Protein AF-A0A925KFI3-F1 (afdb_monomer)

Secondary structure (DSSP, 8-state):
--SHHHHHHHHHHHHSPPPSSHHHHHHHHHHHHHHHHHHHHHHHHHTTTT------S-S--SSS---S-SB-TTSPBPHHHHHHHHHT-SEEEEEEEES-EEE-GGG-EEE---EEEEEEEE--SS-EEEEEEEEEEETTS-EEEEEEEEEEE-TTEEEEEEEEE-HHHHHHH-TTSEEEEEEEEETTT--EEEEEEEESS-GGGS----PPPEEEEEE---SSSSEEEEEEEEBSS-EEEEEEEESSTT-EES--SEEEBBTB-EEEEEEESSSSPPPEEEE-GGG-

pLDDT: mean 94.33, std 5.8, range [55.72, 98.69]

Sequence (288 aa):
NPGGNSTILDYMLRLYRLPADYGMLAWLSQLNQAWCMKVAVEHFRRSQPYTLGALYWQLNDCWPVASWSSLEFGGRWKALHYAARRFFAPALVSARHLGQESITIGNYPRNTKGAVEIWTSSDAPVASNARLDWTLLQVDGEVLAQGGQRVRLRPLQSVLHKTLDLNKTLDKVGRDRAVLRLRLHDEKTGALLSENTVLFTAPRRISFSRRAARTTWRAVKGVGRGGTWDLRLSSPSFQHGVGLEFDDPRVSVSDNALDLFAGEPRVVRVTAPGSELPVLVLRLPGQV

Structure (mmCIF, N/CA/C/O backbone):
data_AF-A0A925KFI3-F1
#
_entry.id   AF-A0A925KFI3-F1
#
loop_
_atom_site.group_PDB
_atom_site.id
_atom_site.type_symbol
_atom_site.label_atom_id
_atom_site.label_alt_id
_atom_site.label_comp_id
_atom_site.label_asym_id
_atom_site.label_entity_id
_atom_site.label_seq_id
_atom_site.pdbx_PDB_ins_code
_atom_site.Cartn_x
_atom_site.Cartn_y
_atom_site.Cartn_z
_atom_site.occupancy
_atom_site.B_iso_or_equiv
_atom_site.auth_seq_id
_atom_site.auth_comp_id
_atom_site.auth_asym_id
_atom_site.auth_atom_id
_atom_site.pdbx_PDB_model_num
ATOM 1 N N . ASN A 1 1 ? 29.369 1.263 0.576 1.00 55.72 1 ASN A N 1
ATOM 2 C CA . ASN A 1 1 ? 28.613 0.485 1.582 1.00 55.72 1 ASN A CA 1
ATOM 3 C C . ASN A 1 1 ? 28.984 -0.985 1.400 1.00 55.72 1 ASN A C 1
ATOM 5 O O . ASN A 1 1 ? 28.561 -1.544 0.396 1.00 55.72 1 ASN A O 1
ATOM 9 N N . PRO A 1 2 ? 29.798 -1.585 2.289 1.00 68.88 2 PRO A N 1
ATOM 10 C CA . PRO A 1 2 ? 30.261 -2.969 2.142 1.00 68.88 2 PRO A CA 1
ATOM 11 C C . PRO A 1 2 ? 29.134 -4.016 2.250 1.00 68.88 2 PRO A C 1
ATOM 13 O O . PRO A 1 2 ? 29.322 -5.141 1.804 1.00 68.88 2 PRO A O 1
ATOM 16 N N . GLY A 1 3 ? 27.959 -3.657 2.792 1.00 79.00 3 GLY A N 1
ATOM 17 C CA . GLY A 1 3 ? 26.800 -4.553 2.888 1.00 79.00 3 GLY A CA 1
ATOM 18 C C . GLY A 1 3 ? 25.986 -4.666 1.594 1.00 79.00 3 GLY A C 1
ATOM 19 O O . GLY A 1 3 ? 25.645 -5.767 1.181 1.00 79.00 3 GLY A O 1
ATOM 20 N N . GLY A 1 4 ? 25.692 -3.550 0.916 1.00 89.00 4 GLY A N 1
ATOM 21 C CA . GLY A 1 4 ? 24.991 -3.526 -0.382 1.00 89.00 4 GLY A CA 1
ATOM 22 C C . GLY A 1 4 ? 23.820 -4.522 -0.485 1.00 89.00 4 GLY A C 1
ATOM 23 O O . GLY A 1 4 ? 22.814 -4.400 0.217 1.00 89.00 4 GLY A O 1
ATOM 24 N N . ASN A 1 5 ? 23.982 -5.540 -1.334 1.00 91.44 5 ASN A N 1
ATOM 25 C CA . ASN A 1 5 ? 22.975 -6.578 -1.575 1.00 91.44 5 ASN A CA 1
ATOM 26 C C . ASN A 1 5 ? 22.710 -7.493 -0.368 1.00 91.44 5 ASN A C 1
ATOM 28 O O . ASN A 1 5 ? 21.587 -7.970 -0.224 1.00 91.44 5 ASN A O 1
ATOM 32 N N . SER A 1 6 ? 23.687 -7.726 0.517 1.00 93.31 6 SER A N 1
ATOM 33 C CA . SER A 1 6 ? 23.467 -8.557 1.711 1.00 93.31 6 SER A CA 1
ATOM 34 C C . SER A 1 6 ? 22.493 -7.887 2.682 1.00 93.31 6 SER A C 1
ATOM 36 O O . SER A 1 6 ? 21.632 -8.556 3.248 1.00 93.31 6 SER A O 1
ATOM 38 N N . THR A 1 7 ? 22.543 -6.555 2.796 1.00 94.12 7 THR A N 1
ATOM 39 C CA . THR A 1 7 ? 21.573 -5.774 3.577 1.00 94.12 7 THR A CA 1
ATOM 40 C C . THR A 1 7 ? 20.175 -5.838 2.966 1.00 94.12 7 THR A C 1
ATOM 42 O O . THR A 1 7 ? 19.198 -6.011 3.693 1.00 94.12 7 THR A O 1
ATOM 45 N N . ILE A 1 8 ? 20.066 -5.734 1.637 1.00 94.50 8 ILE A N 1
ATOM 46 C CA . ILE A 1 8 ? 18.781 -5.879 0.935 1.00 94.50 8 ILE A CA 1
ATOM 47 C C . ILE A 1 8 ? 18.180 -7.258 1.220 1.00 94.50 8 ILE A C 1
ATOM 49 O O . ILE A 1 8 ? 17.003 -7.355 1.575 1.00 94.50 8 ILE A O 1
ATOM 53 N N . LEU A 1 9 ? 18.995 -8.310 1.108 1.00 94.81 9 LEU A N 1
ATOM 54 C CA . LEU A 1 9 ? 18.559 -9.681 1.331 1.00 94.81 9 LEU A CA 1
ATOM 55 C C . LEU A 1 9 ? 18.136 -9.914 2.788 1.00 94.81 9 LEU A C 1
ATOM 57 O O . LEU A 1 9 ? 17.072 -10.484 3.013 1.00 94.81 9 LEU A O 1
ATOM 61 N N . ASP A 1 10 ? 18.907 -9.427 3.766 1.00 94.56 10 ASP A N 1
ATOM 62 C CA . ASP A 1 10 ? 18.561 -9.533 5.190 1.00 94.56 10 ASP A CA 1
ATOM 63 C C . ASP A 1 10 ? 17.194 -8.900 5.486 1.00 94.56 10 ASP A C 1
ATOM 65 O O . ASP A 1 10 ? 16.305 -9.549 6.039 1.00 94.56 10 ASP A O 1
ATOM 69 N N . TYR A 1 11 ? 16.977 -7.653 5.056 1.00 94.88 11 TYR A N 1
ATOM 70 C CA . TYR A 1 11 ? 15.705 -6.967 5.285 1.00 94.88 11 TYR A CA 1
ATOM 71 C C . TYR A 1 11 ? 14.540 -7.650 4.567 1.00 94.88 11 TYR A C 1
ATOM 73 O O . TYR A 1 11 ? 13.483 -7.843 5.169 1.00 94.88 11 TYR A O 1
ATOM 81 N N . MET A 1 12 ? 14.735 -8.064 3.313 1.00 96.06 12 MET A N 1
ATOM 82 C CA . MET A 1 12 ? 13.716 -8.793 2.564 1.00 96.06 12 MET A CA 1
ATOM 83 C C . MET A 1 12 ? 13.331 -10.090 3.280 1.00 96.06 12 MET A C 1
ATOM 85 O O . MET A 1 12 ? 12.141 -10.340 3.466 1.00 96.06 12 MET A O 1
ATOM 89 N N . LEU A 1 13 ? 14.306 -10.884 3.738 1.00 95.06 13 LEU A N 1
ATOM 90 C CA . LEU A 1 13 ? 14.058 -12.164 4.407 1.00 95.06 13 LEU A CA 1
ATOM 91 C C . LEU A 1 13 ? 13.344 -12.008 5.751 1.00 95.06 13 LEU A C 1
ATOM 93 O O . LEU A 1 13 ? 12.689 -12.952 6.196 1.00 95.06 13 LEU A O 1
ATOM 97 N N . ARG A 1 14 ? 13.397 -10.833 6.396 1.00 92.75 14 ARG A N 1
ATOM 98 C CA . ARG A 1 14 ? 12.588 -10.537 7.594 1.00 92.75 14 ARG A CA 1
ATOM 99 C C . ARG A 1 14 ? 11.088 -10.489 7.290 1.00 92.75 14 ARG A C 1
ATOM 101 O O . ARG A 1 14 ? 10.300 -10.848 8.168 1.00 92.75 14 ARG A O 1
ATOM 108 N N . LEU A 1 15 ? 10.693 -10.083 6.081 1.00 92.62 15 LEU A N 1
ATOM 109 C CA . LEU A 1 15 ? 9.288 -9.967 5.674 1.00 92.62 15 LEU A CA 1
ATOM 110 C C . LEU A 1 15 ? 8.816 -11.090 4.752 1.00 92.62 15 LEU A C 1
ATOM 112 O O . LEU A 1 15 ? 7.688 -11.544 4.916 1.00 92.62 15 LEU A O 1
ATOM 116 N N . TYR A 1 16 ? 9.650 -11.548 3.823 1.00 95.44 16 TYR A N 1
ATOM 117 C CA . TYR A 1 16 ? 9.292 -12.469 2.744 1.00 95.44 16 TYR A CA 1
ATOM 118 C C . TYR A 1 16 ? 10.129 -13.753 2.788 1.00 95.44 16 TYR A C 1
ATOM 120 O O . TYR A 1 16 ? 11.130 -13.841 3.498 1.00 95.44 16 TYR A O 1
ATOM 128 N N . ARG A 1 17 ? 9.670 -14.784 2.072 1.00 93.94 17 ARG A N 1
ATOM 129 C CA . ARG A 1 17 ? 10.410 -16.043 1.911 1.00 93.94 17 ARG A CA 1
ATOM 130 C C . ARG A 1 17 ? 11.543 -15.860 0.903 1.00 93.94 17 ARG A C 1
ATOM 132 O O . ARG A 1 17 ? 11.520 -14.917 0.114 1.00 93.94 17 ARG A O 1
ATOM 139 N N . LEU A 1 18 ? 12.530 -16.753 0.952 1.00 93.94 18 LEU A N 1
ATOM 140 C CA . LEU A 1 18 ? 13.608 -16.765 -0.031 1.00 93.94 18 LEU A CA 1
ATOM 141 C C . LEU A 1 18 ? 13.012 -17.056 -1.424 1.00 93.94 18 LEU A C 1
ATOM 143 O O . LEU A 1 18 ? 12.330 -18.068 -1.567 1.00 93.94 18 LEU A O 1
ATOM 147 N N . PRO A 1 19 ? 13.237 -16.189 -2.423 1.00 93.62 19 PRO A N 1
ATOM 148 C CA . PRO A 1 19 ? 12.707 -16.364 -3.767 1.00 93.62 19 PRO A CA 1
ATOM 149 C C . PRO A 1 19 ? 13.377 -17.500 -4.534 1.00 93.62 19 PRO A C 1
ATOM 151 O O . PRO A 1 19 ? 14.579 -17.720 -4.398 1.00 93.62 19 PRO A O 1
ATOM 154 N N . ALA A 1 20 ? 12.593 -18.175 -5.378 1.00 89.38 20 ALA A N 1
ATOM 155 C CA . ALA A 1 20 ? 13.073 -19.242 -6.255 1.00 89.38 20 ALA A CA 1
ATOM 156 C C . ALA A 1 20 ? 13.897 -18.723 -7.449 1.00 89.38 20 ALA A C 1
ATOM 158 O O . ALA A 1 20 ? 14.737 -19.447 -7.976 1.00 89.38 20 ALA A O 1
ATOM 159 N N . ASP A 1 21 ? 13.667 -17.476 -7.873 1.00 93.31 21 ASP A N 1
ATOM 160 C CA . ASP A 1 21 ? 14.336 -16.864 -9.020 1.00 93.31 21 ASP A CA 1
ATOM 161 C C . ASP A 1 21 ? 14.697 -15.389 -8.781 1.00 93.31 21 ASP A C 1
ATOM 163 O O . ASP A 1 21 ? 14.211 -14.727 -7.856 1.00 93.31 21 ASP A O 1
ATOM 167 N N . TYR A 1 22 ? 15.576 -14.867 -9.639 1.00 92.50 22 TYR A N 1
ATOM 168 C CA . TYR A 1 22 ? 16.058 -13.490 -9.551 1.00 92.50 22 TYR A CA 1
ATOM 169 C C . TYR A 1 22 ? 14.960 -12.444 -9.795 1.00 92.50 22 TYR A C 1
ATOM 171 O O . TYR A 1 22 ? 14.975 -11.389 -9.164 1.00 92.50 22 TYR A O 1
ATOM 179 N N . GLY A 1 23 ? 13.994 -12.717 -10.675 1.00 93.69 23 GLY A N 1
ATOM 180 C CA . GLY A 1 23 ? 12.892 -11.792 -10.941 1.00 93.69 23 GLY A CA 1
ATOM 181 C C . GLY A 1 23 ? 12.028 -11.588 -9.697 1.00 93.69 23 GLY A C 1
ATOM 182 O O . GLY A 1 23 ? 11.725 -10.459 -9.317 1.00 93.69 23 GLY A O 1
ATOM 183 N N . MET A 1 24 ? 11.720 -12.673 -8.986 1.00 94.81 24 MET A N 1
ATOM 184 C CA . MET A 1 24 ? 11.035 -12.597 -7.701 1.00 94.81 24 MET A CA 1
ATOM 185 C C . MET A 1 24 ? 11.906 -11.939 -6.619 1.00 94.81 24 MET A C 1
ATOM 187 O O . MET A 1 24 ? 11.382 -11.167 -5.820 1.00 94.81 24 MET A O 1
ATOM 191 N N . LEU A 1 25 ? 13.226 -12.163 -6.603 1.00 95.44 25 LEU A N 1
ATOM 192 C CA . LEU A 1 25 ? 14.146 -11.444 -5.706 1.00 95.44 25 LEU A CA 1
ATOM 193 C C . LEU A 1 25 ? 14.098 -9.930 -5.923 1.00 95.44 25 LEU A C 1
ATOM 195 O O . LEU A 1 25 ? 13.951 -9.172 -4.961 1.00 95.44 25 LEU A O 1
ATOM 199 N N . ALA A 1 26 ? 14.180 -9.493 -7.178 1.00 94.81 26 ALA A N 1
ATOM 200 C CA . ALA A 1 26 ? 14.070 -8.090 -7.541 1.00 94.81 26 ALA A CA 1
ATOM 201 C C . ALA A 1 26 ? 12.720 -7.517 -7.081 1.00 94.81 26 ALA A C 1
ATOM 203 O O . ALA A 1 26 ? 12.700 -6.510 -6.368 1.00 94.81 26 ALA A O 1
ATOM 204 N N . TRP A 1 27 ? 11.610 -8.199 -7.379 1.00 96.62 27 TRP A N 1
ATOM 205 C CA . TRP A 1 27 ? 10.272 -7.766 -6.976 1.00 96.62 27 TRP A CA 1
ATOM 206 C C . TRP A 1 27 ? 10.107 -7.658 -5.453 1.00 96.62 27 TRP A C 1
ATOM 208 O O . TRP A 1 27 ? 9.691 -6.617 -4.936 1.00 96.62 27 TRP A O 1
ATOM 218 N N . LEU A 1 28 ? 10.474 -8.705 -4.708 1.00 97.25 28 LEU A N 1
ATOM 219 C CA . LEU A 1 28 ? 10.350 -8.732 -3.249 1.00 97.25 28 LEU A CA 1
ATOM 220 C C . LEU A 1 28 ? 11.231 -7.678 -2.575 1.00 97.25 28 LEU A C 1
ATOM 222 O O . LEU A 1 28 ? 10.812 -7.084 -1.579 1.00 97.25 28 LEU A O 1
ATOM 226 N N . SER A 1 29 ? 12.420 -7.396 -3.119 1.00 97.06 29 SER A N 1
ATOM 227 C CA . SER A 1 29 ? 13.272 -6.319 -2.606 1.00 97.06 29 SER A CA 1
ATOM 228 C C . SER A 1 29 ? 12.605 -4.942 -2.740 1.00 97.06 29 SER A C 1
ATOM 230 O O . SER A 1 29 ? 12.597 -4.166 -1.779 1.00 97.06 29 SER A O 1
ATOM 232 N N . GLN A 1 30 ? 11.954 -4.667 -3.877 1.00 97.75 30 GLN A N 1
ATOM 233 C CA . GLN A 1 30 ? 11.202 -3.429 -4.091 1.00 97.75 30 GLN A CA 1
ATOM 234 C C . GLN A 1 30 ? 9.967 -3.354 -3.191 1.00 97.75 30 GLN A C 1
ATOM 236 O O . GLN A 1 30 ? 9.667 -2.301 -2.626 1.00 97.75 30 GLN A O 1
ATOM 241 N N . LEU A 1 31 ? 9.254 -4.469 -3.018 1.00 97.81 31 LEU A N 1
ATOM 242 C CA . LEU A 1 31 ? 8.082 -4.528 -2.151 1.00 97.81 31 LEU A CA 1
ATOM 243 C C . LEU A 1 31 ? 8.460 -4.327 -0.674 1.00 97.81 31 LEU A C 1
ATOM 245 O O . LEU A 1 31 ? 7.739 -3.659 0.068 1.00 97.81 31 LEU A O 1
ATOM 249 N N . ASN A 1 32 ? 9.614 -4.848 -0.247 1.00 97.88 32 ASN A N 1
ATOM 250 C CA . ASN A 1 32 ? 10.182 -4.586 1.073 1.00 97.88 32 ASN A CA 1
ATOM 251 C C . ASN A 1 32 ? 10.523 -3.097 1.257 1.00 97.88 32 ASN A C 1
ATOM 253 O O . ASN A 1 32 ? 10.124 -2.501 2.257 1.00 97.88 32 ASN A O 1
ATOM 257 N N . GLN A 1 33 ? 11.188 -2.471 0.278 1.00 98.31 33 GLN A N 1
ATOM 258 C CA . GLN A 1 33 ? 11.475 -1.030 0.292 1.00 98.31 33 GLN A CA 1
ATOM 259 C C . GLN A 1 33 ? 10.182 -0.202 0.413 1.00 98.31 33 GLN A C 1
ATOM 261 O O . GLN A 1 33 ? 10.084 0.681 1.269 1.00 98.31 33 GLN A O 1
ATOM 266 N N . ALA A 1 34 ? 9.170 -0.523 -0.400 1.00 98.38 34 ALA A N 1
ATOM 267 C CA . ALA A 1 34 ? 7.863 0.127 -0.382 1.00 98.38 34 ALA A CA 1
ATOM 268 C C . ALA A 1 34 ? 7.172 -0.002 0.984 1.00 98.38 34 ALA A C 1
ATOM 270 O O . ALA A 1 34 ? 6.639 0.979 1.503 1.00 98.38 34 ALA A O 1
ATOM 271 N N . TRP A 1 35 ? 7.223 -1.190 1.594 1.00 97.38 35 TRP A N 1
ATOM 272 C CA . TRP A 1 35 ? 6.671 -1.436 2.924 1.00 97.38 35 TRP A CA 1
ATOM 273 C C . TRP A 1 35 ? 7.372 -0.609 4.007 1.00 97.38 35 TRP A C 1
ATOM 275 O O . TRP A 1 35 ? 6.702 0.053 4.799 1.00 97.38 35 TRP A O 1
ATOM 285 N N . CYS A 1 36 ? 8.709 -0.601 4.032 1.00 96.69 36 CYS A N 1
ATOM 286 C CA . CYS A 1 36 ? 9.477 0.174 5.006 1.00 96.69 36 CYS A CA 1
ATOM 287 C C . CYS A 1 36 ? 9.142 1.671 4.933 1.00 96.69 36 CYS A C 1
ATOM 289 O O . CYS A 1 36 ? 8.902 2.298 5.966 1.00 96.69 36 CYS A O 1
ATOM 291 N N . MET A 1 37 ? 9.075 2.231 3.721 1.00 98.38 37 MET A N 1
ATOM 292 C CA . MET A 1 37 ? 8.735 3.644 3.529 1.00 98.38 37 MET A CA 1
ATOM 293 C C . MET A 1 37 ? 7.282 3.943 3.882 1.00 98.38 37 MET A C 1
ATOM 295 O O . MET A 1 37 ? 7.031 4.927 4.572 1.00 98.38 37 MET A O 1
ATOM 299 N N . LYS A 1 38 ? 6.338 3.071 3.509 1.00 98.19 38 LYS A N 1
ATOM 300 C CA . LYS A 1 38 ? 4.934 3.189 3.921 1.00 98.19 38 LYS A CA 1
ATOM 301 C C . LYS A 1 38 ? 4.814 3.286 5.444 1.00 98.19 38 LYS A C 1
ATOM 303 O O . LYS A 1 38 ? 4.207 4.226 5.944 1.00 98.19 38 LYS A O 1
ATOM 308 N N . VAL A 1 39 ? 5.425 2.357 6.185 1.00 96.75 39 VAL A N 1
ATOM 309 C CA . VAL A 1 39 ? 5.354 2.336 7.658 1.00 96.75 39 VAL A CA 1
ATOM 310 C C . VAL A 1 39 ? 5.902 3.630 8.268 1.00 96.75 39 VAL A C 1
ATOM 312 O O . VAL A 1 39 ? 5.270 4.193 9.164 1.00 96.75 39 VAL A O 1
ATOM 315 N N . ALA A 1 40 ? 7.047 4.113 7.778 1.00 97.75 40 ALA A N 1
ATOM 316 C CA . ALA A 1 40 ? 7.673 5.336 8.275 1.00 97.75 40 ALA A CA 1
ATOM 317 C C . ALA A 1 40 ? 6.832 6.583 7.962 1.00 97.75 40 ALA A C 1
ATOM 319 O O . ALA A 1 40 ? 6.502 7.348 8.866 1.00 97.75 40 ALA A O 1
ATOM 320 N N . VAL A 1 41 ? 6.433 6.765 6.701 1.00 98.44 41 VAL A N 1
ATOM 321 C CA . VAL A 1 41 ? 5.697 7.958 6.260 1.00 98.44 41 VAL A CA 1
ATOM 322 C C . VAL A 1 41 ? 4.312 8.023 6.891 1.00 98.44 41 VAL A C 1
ATOM 324 O O . VAL A 1 41 ? 3.916 9.078 7.382 1.00 98.44 41 VAL A O 1
ATOM 327 N N . GLU A 1 42 ? 3.585 6.907 6.957 1.00 98.56 42 GLU A N 1
ATOM 328 C CA . GLU A 1 42 ? 2.293 6.886 7.643 1.00 98.56 42 GLU A CA 1
ATOM 329 C C . GLU A 1 42 ? 2.437 7.226 9.132 1.00 98.56 42 GLU A C 1
ATOM 331 O O . GLU A 1 42 ? 1.592 7.931 9.682 1.00 98.56 42 GLU A O 1
ATOM 336 N N . HIS A 1 43 ? 3.509 6.773 9.794 1.00 98.00 43 HIS A N 1
ATOM 337 C CA . HIS A 1 43 ? 3.791 7.174 11.170 1.00 98.00 43 HIS A CA 1
ATOM 338 C C . HIS A 1 43 ? 4.057 8.677 11.284 1.00 98.00 43 HIS A C 1
ATOM 340 O O . HIS A 1 43 ? 3.424 9.325 12.112 1.00 98.00 43 HIS A O 1
ATOM 346 N N . PHE A 1 44 ? 4.919 9.241 10.435 1.00 98.31 44 PHE A N 1
ATOM 347 C CA . PHE A 1 44 ? 5.209 10.677 10.430 1.00 98.31 44 PHE A CA 1
ATOM 348 C C . PHE A 1 44 ? 3.948 11.518 10.230 1.00 98.31 44 PHE A C 1
ATOM 350 O O . PHE A 1 44 ? 3.737 12.477 10.967 1.00 98.31 44 PHE A O 1
ATOM 357 N N . ARG A 1 45 ? 3.061 11.116 9.311 1.00 98.00 45 ARG A N 1
ATOM 358 C CA . ARG A 1 45 ? 1.782 11.806 9.094 1.00 98.00 45 ARG A CA 1
ATOM 359 C C . ARG A 1 45 ? 0.872 11.735 10.319 1.00 98.00 45 ARG A C 1
ATOM 361 O O . ARG A 1 45 ? 0.290 12.749 10.698 1.00 98.00 45 ARG A O 1
ATOM 368 N N . ARG A 1 46 ? 0.776 10.578 10.987 1.00 97.62 46 ARG A N 1
ATOM 369 C CA . ARG A 1 46 ? 0.018 10.449 12.249 1.00 97.62 46 ARG A CA 1
ATOM 370 C C . ARG A 1 46 ? 0.599 11.285 13.389 1.00 97.62 46 ARG A C 1
ATOM 372 O O . ARG A 1 46 ? -0.159 11.724 14.242 1.00 97.62 46 ARG A O 1
ATOM 379 N N . SER A 1 47 ? 1.912 11.498 13.397 1.00 96.94 47 SER A N 1
ATOM 380 C CA . SER A 1 47 ? 2.630 12.241 14.439 1.00 96.94 47 SER A CA 1
ATOM 381 C C . SER A 1 47 ? 2.525 13.767 14.310 1.00 96.94 47 SER A C 1
ATOM 383 O O . SER A 1 47 ? 3.141 14.481 15.097 1.00 96.94 47 SER A O 1
ATOM 385 N N . GLN A 1 48 ? 1.758 14.300 13.354 1.00 93.44 48 GLN A N 1
ATOM 386 C CA . GLN A 1 48 ? 1.409 15.725 13.296 1.00 93.44 48 GLN A CA 1
ATOM 387 C C . GLN A 1 48 ? 0.736 16.163 14.623 1.00 93.44 48 GLN A C 1
ATOM 389 O O . GLN A 1 48 ? -0.122 15.432 15.120 1.00 93.44 48 GLN A O 1
ATOM 394 N N . PRO A 1 49 ? 1.104 17.313 15.234 1.00 94.38 49 PRO A N 1
ATOM 395 C CA . PRO A 1 49 ? 2.001 18.368 14.741 1.00 94.38 49 PRO A CA 1
ATOM 396 C C . PRO A 1 49 ? 3.499 18.185 15.047 1.00 94.38 49 PRO A C 1
ATOM 398 O O . PRO A 1 49 ? 4.286 19.039 14.656 1.00 94.38 49 PRO A O 1
ATOM 401 N N . TYR A 1 50 ? 3.925 17.118 15.729 1.00 96.81 50 TYR A N 1
ATOM 402 C CA . TYR A 1 50 ? 5.342 16.918 16.077 1.00 96.81 50 TYR A CA 1
ATOM 403 C C . TYR A 1 50 ? 6.219 16.648 14.853 1.00 96.81 50 TYR A C 1
ATOM 405 O O . TYR A 1 50 ? 7.357 17.106 14.784 1.00 96.81 50 TYR A O 1
ATOM 413 N N . THR A 1 51 ? 5.697 15.907 13.875 1.00 97.31 51 THR A N 1
ATOM 414 C CA . THR A 1 51 ? 6.351 15.699 12.580 1.00 97.31 51 THR A CA 1
ATOM 415 C C . THR A 1 51 ? 5.516 16.348 11.484 1.00 97.31 51 THR A C 1
ATOM 417 O O . THR A 1 51 ? 4.340 16.029 11.329 1.00 97.31 51 THR A O 1
ATOM 420 N N . LEU A 1 52 ? 6.123 17.270 10.731 1.00 95.56 52 LEU A N 1
ATOM 421 C CA . LEU A 1 52 ? 5.442 18.089 9.714 1.00 95.56 52 LEU A CA 1
ATOM 422 C C . LEU A 1 52 ? 5.911 17.815 8.280 1.00 95.56 52 LEU A C 1
ATOM 424 O O . LEU A 1 52 ? 5.474 18.482 7.348 1.00 95.56 52 LEU A O 1
ATOM 428 N N . GLY A 1 53 ? 6.800 16.844 8.083 1.00 95.38 53 GLY A N 1
ATOM 429 C CA . GLY A 1 53 ? 7.326 16.533 6.762 1.00 95.38 53 GLY A CA 1
ATOM 430 C C . GLY A 1 53 ? 7.958 15.153 6.698 1.00 95.38 53 GLY A C 1
ATOM 431 O O . GLY A 1 53 ? 8.430 14.618 7.699 1.00 95.38 53 GLY A O 1
ATOM 432 N N . ALA A 1 54 ? 7.959 14.586 5.496 1.00 97.12 54 ALA A N 1
ATOM 433 C CA . ALA A 1 54 ? 8.615 13.328 5.190 1.00 97.12 54 ALA A CA 1
ATOM 434 C C . ALA A 1 54 ? 9.226 13.410 3.787 1.00 97.12 54 ALA A C 1
ATOM 436 O O . ALA A 1 54 ? 8.506 13.439 2.792 1.00 97.12 54 ALA A O 1
ATOM 437 N N . LEU A 1 55 ? 10.555 13.441 3.716 1.00 98.00 55 LEU A N 1
ATOM 438 C CA . LEU A 1 55 ? 11.316 13.368 2.471 1.00 98.00 55 LEU A CA 1
ATOM 439 C C . LEU A 1 55 ? 12.075 12.044 2.480 1.00 98.00 55 LEU A C 1
ATOM 441 O O . LEU A 1 55 ? 12.989 11.865 3.284 1.00 98.00 55 LEU A O 1
ATOM 445 N N . TYR A 1 56 ? 11.670 11.091 1.640 1.00 97.62 56 TYR A N 1
ATOM 446 C CA . TYR A 1 56 ? 12.380 9.819 1.558 1.00 97.62 56 TYR A CA 1
ATOM 447 C C . TYR A 1 56 ? 13.599 9.949 0.641 1.00 97.62 56 TYR A C 1
ATOM 449 O O . TYR A 1 56 ? 13.544 10.564 -0.424 1.00 97.62 56 TYR A O 1
ATOM 457 N N . TRP A 1 57 ? 14.704 9.337 1.055 1.00 97.38 57 TRP A N 1
ATOM 458 C CA . TRP A 1 57 ? 15.881 9.174 0.214 1.00 97.38 57 TRP A CA 1
ATOM 459 C C . TRP A 1 57 ? 15.724 7.878 -0.599 1.00 97.38 57 TRP A C 1
ATOM 461 O O . TRP A 1 57 ? 15.580 6.818 0.006 1.00 97.38 57 TRP A O 1
ATOM 471 N N . GLN A 1 58 ? 15.698 7.886 -1.935 1.00 97.62 58 GLN A N 1
ATOM 472 C CA . GLN A 1 58 ? 15.807 9.023 -2.869 1.00 97.62 58 GLN A CA 1
ATOM 473 C C . GLN A 1 58 ? 14.743 8.937 -3.974 1.00 97.62 58 GLN A C 1
ATOM 475 O O . GLN A 1 58 ? 14.070 7.918 -4.128 1.00 97.62 58 GLN A O 1
ATOM 480 N N . LEU A 1 59 ? 14.573 10.001 -4.761 1.00 98.25 59 LEU A N 1
ATOM 481 C CA . LEU A 1 59 ? 13.562 10.025 -5.820 1.00 98.25 59 LEU A CA 1
ATOM 482 C C . LEU A 1 59 ? 13.973 9.169 -7.028 1.00 98.25 59 LEU A C 1
ATOM 484 O O . LEU A 1 59 ? 13.255 8.224 -7.353 1.00 98.25 59 LEU A O 1
ATOM 488 N N . ASN A 1 60 ? 15.114 9.470 -7.654 1.00 98.19 60 ASN A N 1
ATOM 489 C CA . ASN A 1 60 ? 15.553 8.926 -8.945 1.00 98.19 60 ASN A CA 1
ATOM 490 C C . ASN A 1 60 ? 17.019 8.450 -8.940 1.00 98.19 60 ASN A C 1
ATOM 492 O O . ASN A 1 60 ? 17.726 8.597 -7.943 1.00 98.19 60 ASN A O 1
ATOM 496 N N . ASP A 1 61 ? 17.464 7.895 -10.070 1.00 98.06 61 ASP A N 1
ATOM 497 C CA . ASP A 1 61 ? 18.852 7.495 -10.328 1.00 98.06 61 ASP A CA 1
ATOM 498 C C . ASP A 1 61 ? 19.474 8.269 -11.495 1.00 98.06 61 ASP A C 1
ATOM 500 O O . ASP A 1 61 ? 18.775 8.683 -12.418 1.00 98.06 61 ASP A O 1
ATOM 504 N N . CYS A 1 62 ? 20.801 8.421 -11.471 1.00 97.12 62 CYS A N 1
ATOM 505 C CA . CYS A 1 62 ? 21.588 9.026 -12.553 1.00 97.12 62 CYS A CA 1
ATOM 506 C C . CYS A 1 62 ? 22.245 8.007 -13.505 1.00 97.12 62 CYS A C 1
ATOM 508 O O . CYS A 1 62 ? 22.882 8.415 -14.470 1.00 97.12 62 CYS A O 1
ATOM 510 N N . TRP A 1 63 ? 22.102 6.703 -13.240 1.00 96.81 63 TRP A N 1
ATOM 511 C CA . TRP A 1 63 ? 22.573 5.589 -14.076 1.00 96.81 63 TRP A CA 1
ATOM 512 C C . TRP A 1 63 ? 21.895 4.271 -13.640 1.00 96.81 63 TRP A C 1
ATOM 514 O O . TRP A 1 63 ? 21.286 4.243 -12.567 1.00 96.81 63 TRP A O 1
ATOM 524 N N . PRO A 1 64 ? 21.950 3.174 -14.424 1.00 96.69 64 PRO A N 1
ATOM 525 C CA . PRO A 1 64 ? 21.376 1.885 -14.026 1.00 96.69 64 PRO A CA 1
ATOM 526 C C . PRO A 1 64 ? 22.104 1.288 -12.813 1.00 96.69 64 PRO A C 1
ATOM 528 O O . PRO A 1 64 ? 23.230 0.809 -12.925 1.00 96.69 64 PRO A O 1
ATOM 531 N N . VAL A 1 65 ? 21.464 1.316 -11.642 1.00 95.44 65 VAL A N 1
ATOM 532 C CA . VAL A 1 65 ? 22.094 0.903 -10.382 1.00 95.44 65 VAL A CA 1
ATOM 533 C C . VAL A 1 65 ? 21.067 0.384 -9.372 1.00 95.44 65 VAL A C 1
ATOM 535 O O . VAL A 1 65 ? 19.890 0.746 -9.405 1.00 95.44 65 VAL A O 1
ATOM 538 N N . ALA A 1 66 ? 21.517 -0.449 -8.432 1.00 94.62 66 ALA A N 1
ATOM 539 C CA . ALA A 1 66 ? 20.763 -0.742 -7.218 1.00 94.62 66 ALA A CA 1
ATOM 540 C C . ALA A 1 66 ? 20.915 0.420 -6.219 1.00 94.62 66 ALA A C 1
ATOM 542 O O . ALA A 1 66 ? 22.002 0.668 -5.697 1.00 94.62 66 ALA A O 1
ATOM 543 N N . SER A 1 67 ? 19.822 1.131 -5.948 1.00 95.75 67 SER A N 1
ATOM 544 C CA . SER A 1 67 ? 19.786 2.297 -5.056 1.00 95.75 67 SER A CA 1
ATOM 545 C C . SER A 1 67 ? 18.473 2.377 -4.271 1.00 95.75 67 SER A C 1
ATOM 547 O O . SER A 1 67 ? 17.560 1.567 -4.451 1.00 95.75 67 SER A O 1
ATOM 549 N N . TRP A 1 68 ? 18.357 3.416 -3.442 1.00 96.81 68 TRP A N 1
ATOM 550 C CA . TRP A 1 68 ? 17.143 3.769 -2.704 1.00 96.81 68 TRP A CA 1
ATOM 551 C C . TRP A 1 68 ? 16.095 4.516 -3.534 1.00 96.81 68 TRP A C 1
ATOM 553 O O . TRP A 1 68 ? 15.122 5.011 -2.966 1.00 96.81 68 TRP A O 1
ATOM 563 N N . SER A 1 69 ? 16.291 4.653 -4.848 1.00 98.19 69 SER A N 1
ATOM 564 C CA . SER A 1 69 ? 15.364 5.399 -5.694 1.00 98.19 69 SER A CA 1
ATOM 565 C C . SER A 1 69 ? 13.971 4.769 -5.697 1.00 98.19 69 SER A C 1
ATOM 567 O O . SER A 1 69 ? 13.820 3.561 -5.499 1.00 98.19 69 SER A O 1
ATOM 569 N N . SER A 1 70 ? 12.949 5.585 -5.936 1.00 98.50 70 SER A N 1
ATOM 570 C CA . SER A 1 70 ? 11.604 5.117 -6.300 1.00 98.50 70 SER A CA 1
ATOM 571 C C . SER A 1 70 ? 11.408 5.061 -7.823 1.00 98.50 70 SER A C 1
ATOM 573 O O . SER A 1 70 ? 10.579 4.293 -8.310 1.00 98.50 70 SER A O 1
ATOM 575 N N . LEU A 1 71 ? 12.190 5.853 -8.563 1.00 97.50 71 LEU A N 1
ATOM 576 C CA . LEU A 1 71 ? 12.257 5.912 -10.019 1.00 97.50 71 LEU A CA 1
ATOM 577 C C . LEU A 1 71 ? 13.610 5.382 -10.489 1.00 97.50 71 LEU A C 1
ATOM 579 O O . LEU A 1 71 ? 14.655 5.851 -10.046 1.00 97.50 71 LEU A O 1
ATOM 583 N N . GLU A 1 72 ? 13.593 4.433 -11.412 1.00 94.88 72 GLU A N 1
ATOM 584 C CA . GLU A 1 72 ? 14.811 3.956 -12.065 1.00 94.88 72 GLU A CA 1
ATOM 585 C C . GLU A 1 72 ? 15.388 5.010 -13.028 1.00 94.88 72 GLU A C 1
ATOM 587 O O . GLU A 1 72 ? 14.713 5.979 -13.376 1.00 94.88 72 GLU A O 1
ATOM 592 N N . PHE A 1 73 ? 16.616 4.801 -13.521 1.00 94.00 73 PHE A N 1
ATOM 593 C CA . PHE A 1 73 ? 17.299 5.710 -14.461 1.00 94.00 73 PHE A CA 1
ATOM 594 C C . PHE A 1 73 ? 16.466 6.058 -15.713 1.00 94.00 73 PHE A C 1
ATOM 596 O O . PHE A 1 73 ? 16.525 7.181 -16.200 1.00 94.00 73 PHE A O 1
ATOM 603 N N . GLY A 1 74 ? 15.636 5.129 -16.202 1.00 90.94 74 GLY A N 1
ATOM 604 C CA . GLY A 1 74 ? 14.718 5.351 -17.331 1.00 90.94 74 GLY A CA 1
ATOM 605 C C . GLY A 1 74 ? 13.354 5.950 -16.957 1.00 90.94 74 GLY A C 1
ATOM 606 O O . GLY A 1 74 ? 12.448 5.951 -17.784 1.00 90.94 74 GLY A O 1
ATOM 607 N N . GLY A 1 75 ? 13.159 6.386 -15.709 1.00 92.25 75 GLY A N 1
ATOM 608 C CA . GLY A 1 75 ? 11.892 6.934 -15.210 1.00 92.25 75 GLY A CA 1
ATOM 609 C C . GLY A 1 75 ? 10.824 5.888 -14.872 1.00 92.25 75 GLY A C 1
ATOM 610 O O . GLY A 1 75 ? 9.728 6.248 -14.438 1.00 92.25 75 GLY A O 1
ATOM 611 N N . ARG A 1 76 ? 11.123 4.591 -15.029 1.00 93.38 76 ARG A N 1
ATOM 612 C CA . ARG A 1 76 ? 10.213 3.503 -14.652 1.00 93.38 76 ARG A CA 1
ATOM 613 C C . ARG A 1 76 ? 9.980 3.504 -13.142 1.00 93.38 76 ARG A C 1
ATOM 615 O O . ARG A 1 76 ? 10.915 3.627 -12.349 1.00 93.38 76 ARG A O 1
ATOM 622 N N . TRP A 1 77 ? 8.720 3.358 -12.749 1.00 97.00 77 TRP A N 1
ATOM 623 C CA . TRP A 1 77 ? 8.320 3.328 -11.346 1.00 97.00 77 TRP A CA 1
ATOM 624 C C . TRP A 1 77 ? 8.643 1.973 -10.718 1.00 97.00 77 TRP A C 1
ATOM 626 O O . TRP A 1 77 ? 8.160 0.942 -11.189 1.00 97.00 77 TRP A O 1
ATOM 636 N N . LYS A 1 78 ? 9.375 1.989 -9.601 1.00 97.62 78 LYS A N 1
ATOM 637 C CA . LYS A 1 78 ? 9.475 0.846 -8.684 1.00 97.62 78 LYS A CA 1
ATOM 638 C C . LYS A 1 78 ? 8.208 0.729 -7.839 1.00 97.62 78 LYS A C 1
ATOM 640 O O . LYS A 1 78 ? 7.432 1.685 -7.731 1.00 97.62 78 LYS A O 1
ATOM 645 N N . ALA A 1 79 ? 8.038 -0.395 -7.139 1.00 98.12 79 ALA A N 1
ATOM 646 C CA . ALA A 1 79 ? 6.934 -0.584 -6.186 1.00 98.12 79 ALA A CA 1
ATOM 647 C C . ALA A 1 79 ? 6.805 0.582 -5.179 1.00 98.12 79 ALA A C 1
ATOM 649 O O . ALA A 1 79 ? 5.693 0.989 -4.833 1.00 98.12 79 ALA A O 1
ATOM 650 N N . LEU A 1 80 ? 7.936 1.173 -4.764 1.00 98.62 80 LEU A N 1
ATOM 651 C CA . LEU A 1 80 ? 7.966 2.331 -3.870 1.00 98.62 80 LEU A CA 1
ATOM 652 C C . LEU A 1 80 ? 7.211 3.543 -4.434 1.00 98.62 80 LEU A C 1
ATOM 654 O O . LEU A 1 80 ? 6.529 4.214 -3.669 1.00 98.62 80 LEU A O 1
ATOM 658 N N . HIS A 1 81 ? 7.284 3.836 -5.733 1.00 98.62 81 HIS A N 1
ATOM 659 C CA . HIS A 1 81 ? 6.647 5.042 -6.274 1.00 98.62 81 HIS A CA 1
ATOM 660 C C . HIS A 1 81 ? 5.115 4.915 -6.307 1.00 98.62 81 HIS A C 1
ATOM 662 O O . HIS A 1 81 ? 4.397 5.856 -5.961 1.00 98.62 81 HIS A O 1
ATOM 668 N N . TYR A 1 82 ? 4.600 3.716 -6.609 1.00 98.50 82 TYR A N 1
ATOM 669 C CA . TYR A 1 82 ? 3.171 3.413 -6.469 1.00 98.50 82 TYR A CA 1
ATOM 670 C C . TYR A 1 82 ? 2.720 3.499 -5.008 1.00 98.50 82 TYR A C 1
ATOM 672 O O . TYR A 1 82 ? 1.675 4.082 -4.716 1.00 98.50 82 TYR A O 1
ATOM 680 N N . ALA A 1 83 ? 3.520 2.969 -4.075 1.00 98.50 83 ALA A N 1
ATOM 681 C CA . ALA A 1 83 ? 3.248 3.102 -2.648 1.00 98.50 83 ALA A CA 1
ATOM 682 C C . ALA A 1 83 ? 3.271 4.571 -2.201 1.00 98.50 83 ALA A C 1
ATOM 684 O O . ALA A 1 83 ? 2.384 4.977 -1.453 1.00 98.50 83 ALA A O 1
ATOM 685 N N . ALA A 1 84 ? 4.205 5.379 -2.712 1.00 98.62 84 ALA A N 1
ATOM 686 C CA . ALA A 1 84 ? 4.329 6.793 -2.383 1.00 98.62 84 ALA A CA 1
ATOM 687 C C . ALA A 1 84 ? 3.096 7.593 -2.767 1.00 98.62 84 ALA A C 1
ATOM 689 O O . ALA A 1 84 ? 2.580 8.349 -1.947 1.00 98.62 84 ALA A O 1
ATOM 690 N N . ARG A 1 85 ? 2.541 7.333 -3.953 1.00 98.44 85 ARG A N 1
ATOM 691 C CA . ARG A 1 85 ? 1.257 7.910 -4.359 1.00 98.44 85 ARG A CA 1
ATOM 692 C C . ARG A 1 85 ? 0.128 7.598 -3.366 1.00 98.44 85 ARG A C 1
ATOM 694 O O . ARG A 1 85 ? -0.745 8.434 -3.166 1.00 98.44 85 ARG A O 1
ATOM 701 N N . ARG A 1 86 ? 0.136 6.416 -2.737 1.00 98.44 86 ARG A N 1
ATOM 702 C CA . ARG A 1 86 ? -0.884 6.000 -1.756 1.00 98.44 86 ARG A CA 1
ATOM 703 C C . ARG A 1 86 ? -0.639 6.608 -0.376 1.00 98.44 86 ARG A C 1
ATOM 705 O O . ARG A 1 86 ? -1.558 7.179 0.201 1.00 98.44 86 ARG A O 1
ATOM 712 N N . PHE A 1 87 ? 0.581 6.518 0.160 1.00 98.06 87 PHE A N 1
ATOM 713 C CA . PHE A 1 87 ? 0.876 7.018 1.510 1.00 98.06 87 PHE A CA 1
ATOM 714 C C . PHE A 1 87 ? 1.003 8.551 1.585 1.00 98.06 87 PHE A C 1
ATOM 716 O O . PHE A 1 87 ? 0.884 9.116 2.672 1.00 98.06 87 PHE A O 1
ATOM 723 N N . PHE A 1 88 ? 1.157 9.237 0.447 1.00 98.44 88 PHE A N 1
ATOM 724 C CA . PHE A 1 88 ? 1.018 10.694 0.320 1.00 98.44 88 PHE A CA 1
ATOM 725 C C . PHE A 1 88 ? -0.343 11.144 -0.230 1.00 98.44 88 PHE A C 1
ATOM 727 O O . PHE A 1 88 ? -0.494 12.305 -0.603 1.00 98.44 88 PHE A O 1
ATOM 734 N N . ALA A 1 89 ? -1.355 10.270 -0.267 1.00 98.19 89 ALA A N 1
ATOM 735 C CA . ALA A 1 89 ? -2.700 10.687 -0.655 1.00 98.19 89 ALA A CA 1
ATOM 736 C C . ALA A 1 89 ? -3.185 11.858 0.235 1.00 98.19 89 ALA A C 1
ATOM 738 O O . ALA A 1 89 ? -3.008 11.783 1.460 1.00 98.19 89 ALA A O 1
ATOM 739 N N . PRO A 1 90 ? -3.813 12.911 -0.334 1.00 97.56 90 PRO A N 1
ATOM 740 C CA . PRO A 1 90 ? -4.232 14.094 0.427 1.00 97.56 90 PRO A CA 1
ATOM 741 C C . PRO A 1 90 ? -5.136 13.766 1.616 1.00 97.56 90 PRO A C 1
ATOM 743 O O . PRO A 1 90 ? -5.005 14.368 2.675 1.00 97.56 90 PRO A O 1
ATOM 746 N N . ALA A 1 91 ? -6.009 12.770 1.453 1.00 98.12 91 ALA A N 1
ATOM 747 C CA . ALA A 1 91 ? -6.760 12.140 2.527 1.00 98.12 91 ALA A CA 1
ATOM 748 C C . ALA A 1 91 ? -6.303 10.683 2.652 1.00 98.12 91 ALA A C 1
ATOM 750 O O . ALA A 1 91 ? -6.418 9.914 1.701 1.00 98.12 91 ALA A O 1
ATOM 751 N N . LEU A 1 92 ? -5.782 10.304 3.816 1.00 98.56 92 LEU A N 1
ATOM 752 C CA . LEU A 1 92 ? -5.191 8.993 4.078 1.00 98.56 92 LEU A CA 1
ATOM 753 C C . LEU A 1 92 ? -5.908 8.316 5.242 1.00 98.56 92 LEU A C 1
ATOM 755 O O . LEU A 1 92 ? -6.109 8.938 6.283 1.00 98.56 92 LEU A O 1
ATOM 759 N N . VAL A 1 93 ? -6.206 7.023 5.103 1.00 98.62 93 VAL A N 1
ATOM 760 C CA . VAL A 1 93 ? -6.455 6.142 6.249 1.00 98.62 93 VAL A CA 1
ATOM 761 C C . VAL A 1 93 ? -5.198 5.329 6.539 1.00 98.62 93 VAL A C 1
ATOM 763 O O . VAL A 1 93 ? -4.610 4.722 5.644 1.00 98.62 93 VAL A O 1
ATOM 766 N N . SER A 1 94 ? -4.759 5.320 7.795 1.00 98.44 94 SER A N 1
ATOM 767 C CA . SER A 1 94 ? -3.593 4.544 8.216 1.00 98.44 94 SER A CA 1
ATOM 768 C C . SER A 1 94 ? -3.831 3.823 9.532 1.00 98.44 94 SER A C 1
ATOM 770 O O . SER A 1 94 ? -4.729 4.167 10.303 1.00 98.44 94 SER A O 1
ATOM 772 N N . ALA A 1 95 ? -3.017 2.800 9.773 1.00 97.81 95 ALA A N 1
ATOM 773 C CA . ALA A 1 95 ? -3.089 1.987 10.972 1.00 97.81 95 ALA A CA 1
ATOM 774 C C . ALA A 1 95 ? -1.784 2.036 11.758 1.00 97.81 95 ALA A C 1
ATOM 776 O O . ALA A 1 95 ? -0.689 2.027 11.189 1.00 97.81 95 ALA A O 1
ATOM 777 N N . ARG A 1 96 ? -1.901 2.001 13.085 1.00 97.19 96 ARG A N 1
ATOM 778 C CA . ARG A 1 96 ? -0.791 1.665 13.975 1.00 97.19 96 ARG A CA 1
ATOM 779 C C . ARG A 1 96 ? -1.109 0.359 14.686 1.00 97.19 96 ARG A C 1
ATOM 781 O O . ARG A 1 96 ? -2.087 0.258 15.422 1.00 97.19 96 ARG A O 1
ATOM 788 N N . HIS A 1 97 ? -0.254 -0.636 14.477 1.00 93.75 97 HIS A N 1
ATOM 789 C CA . HIS A 1 97 ? -0.291 -1.853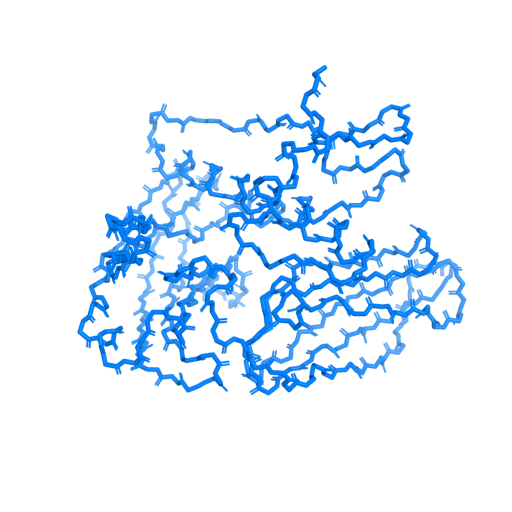 15.272 1.00 93.75 97 HIS A CA 1
ATOM 790 C C . HIS A 1 97 ? 0.133 -1.562 16.706 1.00 93.75 97 HIS A C 1
ATOM 792 O O . HIS A 1 97 ? 1.149 -0.905 16.941 1.00 93.75 97 HIS A O 1
ATOM 798 N N . LEU A 1 98 ? -0.618 -2.122 17.645 1.00 94.50 98 LEU A N 1
ATOM 799 C CA . LEU A 1 98 ? -0.205 -2.265 19.028 1.00 94.50 98 LEU A CA 1
ATOM 800 C C . LEU A 1 98 ? 0.262 -3.705 19.249 1.00 94.50 98 LEU A C 1
ATOM 802 O O . LEU A 1 98 ? -0.292 -4.649 18.680 1.00 94.50 98 LEU A O 1
ATOM 806 N N . GLY A 1 99 ? 1.299 -3.863 20.067 1.00 92.69 99 GLY A N 1
ATOM 807 C CA . GLY A 1 99 ? 1.999 -5.132 20.233 1.00 92.69 99 GLY A CA 1
ATOM 808 C C . GLY A 1 99 ? 3.128 -5.327 19.222 1.00 92.69 99 GLY A C 1
ATOM 809 O O . GLY A 1 99 ? 3.419 -4.473 18.385 1.00 92.69 99 GLY A O 1
ATOM 810 N N . GLN A 1 100 ? 3.804 -6.463 19.336 1.00 91.06 100 GLN A N 1
ATOM 811 C CA . GLN A 1 100 ? 5.028 -6.748 18.598 1.00 91.06 100 GLN A CA 1
ATOM 812 C C . GLN A 1 100 ? 5.107 -8.221 18.217 1.00 91.06 100 GLN A C 1
ATOM 814 O O . GLN A 1 100 ? 4.465 -9.079 18.822 1.00 91.06 100 GLN A O 1
ATOM 819 N N . GLU A 1 101 ? 5.913 -8.491 17.202 1.00 90.50 101 GLU A N 1
ATOM 820 C CA . GLU A 1 101 ? 6.295 -9.838 16.810 1.00 90.50 101 GLU A CA 1
ATOM 821 C C . GLU A 1 101 ? 7.786 -9.998 17.108 1.00 90.50 101 GLU A C 1
ATOM 823 O O . GLU A 1 101 ? 8.600 -9.217 16.618 1.00 90.50 101 GLU A O 1
ATOM 828 N N . SER A 1 102 ? 8.132 -10.977 17.938 1.00 89.25 102 SER A N 1
ATOM 829 C CA . SER A 1 102 ? 9.504 -11.266 18.348 1.00 89.25 102 SER A CA 1
ATOM 830 C C . SER A 1 102 ? 9.789 -12.766 18.307 1.00 89.25 102 SER A C 1
ATOM 832 O O . SER A 1 102 ? 8.884 -13.596 18.197 1.00 89.25 102 SER A O 1
ATOM 834 N N . ILE A 1 103 ? 11.071 -13.113 18.370 1.00 86.75 103 ILE A N 1
ATOM 835 C CA . ILE A 1 103 ? 11.534 -14.487 18.563 1.00 86.75 103 ILE A CA 1
ATOM 836 C C . ILE A 1 103 ? 11.979 -14.622 20.017 1.00 86.75 103 ILE A C 1
ATOM 838 O O . ILE A 1 103 ? 12.724 -13.776 20.511 1.00 86.75 103 ILE A O 1
ATOM 842 N N . THR A 1 104 ? 11.502 -15.651 20.712 1.00 87.69 104 THR A N 1
ATOM 843 C CA . THR A 1 104 ? 11.921 -15.973 22.082 1.00 87.69 104 THR A CA 1
ATOM 844 C C . THR A 1 104 ? 12.985 -17.072 22.088 1.00 87.69 104 THR A C 1
ATOM 846 O O . THR A 1 104 ? 13.343 -17.618 21.042 1.00 87.69 104 THR A O 1
ATOM 849 N N . ILE A 1 105 ? 13.490 -17.412 23.280 1.00 87.12 105 ILE A N 1
ATOM 850 C CA . ILE A 1 105 ? 14.422 -18.531 23.489 1.00 87.12 105 ILE A CA 1
ATOM 851 C C . ILE A 1 105 ? 13.866 -19.793 22.811 1.00 87.12 105 ILE A C 1
ATOM 853 O O . ILE A 1 105 ? 12.673 -20.073 22.915 1.00 87.12 105 ILE A O 1
ATOM 857 N N . GLY A 1 106 ? 14.723 -20.521 22.089 1.00 86.62 106 GLY A N 1
ATOM 858 C CA . GLY A 1 106 ? 14.331 -21.720 21.339 1.00 86.62 106 GLY A CA 1
ATOM 859 C C . GLY A 1 106 ? 13.708 -21.452 19.964 1.00 86.62 106 GLY A C 1
ATOM 860 O O . GLY A 1 106 ? 13.114 -22.355 19.390 1.00 86.62 106 GLY A O 1
ATOM 861 N N . ASN A 1 107 ? 13.837 -20.236 19.420 1.00 83.25 107 ASN A N 1
ATOM 862 C CA . ASN A 1 107 ? 13.295 -19.833 18.114 1.00 83.25 107 ASN A CA 1
ATOM 863 C C . ASN A 1 107 ? 11.757 -19.850 18.010 1.00 83.25 107 ASN A C 1
ATOM 865 O O . ASN A 1 107 ? 11.204 -19.814 16.906 1.00 83.25 107 ASN A O 1
ATOM 869 N N . TYR A 1 108 ? 11.049 -19.842 19.142 1.00 84.88 108 TYR A N 1
ATOM 870 C CA . TYR A 1 108 ? 9.590 -19.767 19.144 1.00 84.88 108 TYR A CA 1
ATOM 871 C C . TYR A 1 108 ? 9.112 -18.346 18.801 1.00 84.88 108 TYR A C 1
ATOM 873 O O . TYR A 1 108 ? 9.592 -17.369 19.386 1.00 84.88 108 TYR A O 1
ATOM 881 N N . PRO A 1 109 ? 8.176 -18.184 17.849 1.00 85.75 109 PRO A N 1
ATOM 882 C CA . PRO A 1 109 ? 7.597 -16.883 17.560 1.00 85.75 109 PRO A CA 1
ATOM 883 C C . PRO A 1 109 ? 6.635 -16.473 18.676 1.00 85.75 109 PRO A C 1
ATOM 885 O O . PRO A 1 109 ? 5.708 -17.206 19.014 1.00 85.75 109 PRO A O 1
ATOM 888 N N . ARG A 1 110 ? 6.806 -15.260 19.199 1.00 90.62 110 ARG A N 1
ATOM 889 C CA . ARG A 1 110 ? 5.837 -14.610 20.080 1.00 90.62 110 ARG A CA 1
ATOM 890 C C . ARG A 1 110 ? 5.230 -13.426 19.350 1.00 90.62 110 ARG A C 1
ATOM 892 O O . ARG A 1 110 ? 5.941 -12.514 18.937 1.00 90.62 110 ARG A O 1
ATOM 899 N N . ASN A 1 111 ? 3.911 -13.427 19.206 1.00 93.44 111 ASN A N 1
ATOM 900 C CA . ASN A 1 111 ? 3.201 -12.365 18.510 1.00 93.44 111 ASN A CA 1
ATOM 901 C C . ASN A 1 111 ? 2.056 -11.835 19.374 1.00 93.44 111 ASN A C 1
ATOM 903 O O . ASN A 1 111 ? 1.099 -12.549 19.654 1.00 93.44 111 ASN A O 1
ATOM 907 N N . THR A 1 112 ? 2.173 -10.575 19.792 1.00 93.69 112 THR A N 1
ATOM 908 C CA . THR A 1 112 ? 1.149 -9.866 20.571 1.00 93.69 112 THR A CA 1
ATOM 909 C C . THR A 1 112 ? 0.393 -8.829 19.746 1.00 93.69 112 THR A C 1
ATOM 911 O O . THR A 1 112 ? -0.374 -8.045 20.301 1.00 93.69 112 THR A O 1
ATOM 914 N N . LYS A 1 113 ? 0.594 -8.794 18.421 1.00 93.56 113 LYS A N 1
ATOM 915 C CA . LYS A 1 113 ? -0.184 -7.922 17.541 1.00 93.56 113 LYS A CA 1
ATOM 916 C C . LYS A 1 113 ? -1.633 -8.384 17.530 1.00 93.56 113 LYS A C 1
ATOM 918 O O . LYS A 1 113 ? -1.924 -9.522 17.170 1.00 93.56 113 LYS A O 1
ATOM 923 N N . GLY A 1 114 ? -2.539 -7.486 17.878 1.00 93.25 114 GLY A N 1
ATOM 924 C CA . GLY A 1 114 ? -3.970 -7.781 17.849 1.00 93.25 114 GLY A CA 1
ATOM 925 C C . GLY A 1 114 ? -4.857 -6.571 18.074 1.00 93.25 114 GLY A C 1
ATOM 926 O O . GLY A 1 114 ? -5.976 -6.547 17.573 1.00 93.25 114 GLY A O 1
ATOM 927 N N . ALA A 1 115 ? -4.334 -5.528 18.720 1.00 97.19 115 ALA A N 1
ATOM 928 C CA . ALA A 1 115 ? -4.980 -4.227 18.730 1.00 97.19 115 ALA A CA 1
ATOM 929 C C . ALA A 1 115 ? -4.435 -3.316 17.614 1.00 97.19 115 ALA A C 1
ATOM 931 O O . ALA A 1 115 ? -3.236 -3.326 17.313 1.00 97.19 115 ALA A O 1
ATOM 932 N N . VAL A 1 116 ? -5.321 -2.544 16.983 1.00 98.12 116 VAL A N 1
ATOM 933 C CA . VAL A 1 116 ? -4.996 -1.634 15.874 1.00 98.12 116 VAL A CA 1
ATOM 934 C C . VAL A 1 116 ? -5.661 -0.286 16.103 1.00 98.12 116 VAL A C 1
ATOM 936 O O . VAL A 1 116 ? -6.883 -0.197 16.198 1.00 98.12 116 VAL A O 1
ATOM 939 N N . GLU A 1 117 ? -4.862 0.772 16.146 1.00 98.50 117 GLU A N 1
ATOM 940 C CA . GLU A 1 117 ? -5.361 2.142 16.080 1.00 98.50 117 GLU A CA 1
ATOM 941 C C . GLU A 1 117 ? -5.641 2.526 14.626 1.00 98.50 117 GLU A C 1
ATOM 943 O O . GLU A 1 117 ? -4.766 2.370 13.769 1.00 98.50 117 GLU A O 1
ATOM 948 N N . ILE A 1 118 ? -6.828 3.067 14.355 1.00 98.50 118 ILE A N 1
ATOM 949 C CA . ILE A 1 118 ? -7.219 3.579 13.040 1.00 98.50 118 ILE A CA 1
ATOM 950 C C . ILE A 1 118 ? -7.184 5.103 13.055 1.00 98.50 118 ILE A C 1
ATOM 952 O O . ILE A 1 118 ? -7.897 5.752 13.827 1.00 98.50 118 ILE A O 1
ATOM 956 N N . TRP A 1 119 ? -6.393 5.658 12.144 1.00 98.56 119 TRP A N 1
ATOM 957 C CA . TRP A 1 119 ? -6.171 7.086 11.995 1.00 98.56 119 TRP A CA 1
ATOM 958 C C . TRP A 1 119 ? -6.609 7.571 10.617 1.00 98.56 119 TRP A C 1
ATOM 960 O O . TRP A 1 119 ? -6.483 6.848 9.626 1.00 98.56 119 TRP A O 1
ATOM 970 N N . THR A 1 120 ? -7.042 8.826 10.542 1.00 98.44 120 THR A N 1
ATOM 971 C CA . THR A 1 120 ? -7.114 9.558 9.271 1.00 98.44 120 THR A CA 1
ATOM 972 C C . THR A 1 120 ? -6.195 10.762 9.302 1.00 98.44 120 THR A C 1
ATOM 974 O O . THR A 1 120 ? -6.153 11.452 10.318 1.00 98.44 120 THR A O 1
ATOM 977 N N . SER A 1 121 ? -5.551 11.060 8.181 1.00 98.06 121 SER A N 1
ATOM 978 C CA . SER A 1 121 ? -4.772 12.282 7.969 1.00 98.06 121 SER A CA 1
ATOM 979 C C . SER A 1 121 ? -5.341 13.033 6.773 1.00 98.06 121 SER A C 1
ATOM 981 O O . SER A 1 121 ? -5.644 12.409 5.754 1.00 98.06 121 SER A O 1
ATOM 983 N N . SER A 1 122 ? -5.507 14.347 6.896 1.00 97.75 122 SER A N 1
ATOM 984 C CA . SER A 1 122 ? -5.979 15.204 5.809 1.00 97.75 122 SER A CA 1
ATOM 985 C C . SER A 1 122 ? -5.069 16.411 5.649 1.00 97.75 122 SER A C 1
ATOM 987 O O . SER A 1 122 ? -4.958 17.226 6.561 1.00 97.75 122 SER A O 1
ATOM 989 N N . ASP A 1 123 ? -4.487 16.547 4.462 1.00 97.12 123 ASP A N 1
ATOM 990 C CA . ASP A 1 123 ? -3.622 17.669 4.085 1.00 97.12 123 ASP A CA 1
ATOM 991 C C . ASP A 1 123 ? -4.420 18.766 3.348 1.00 97.12 123 ASP A C 1
ATOM 993 O O . ASP A 1 123 ? -3.866 19.766 2.896 1.00 97.12 123 ASP A O 1
ATOM 997 N N . ALA A 1 124 ? -5.741 18.593 3.207 1.00 95.56 124 ALA A N 1
ATOM 998 C CA . ALA A 1 124 ? -6.611 19.583 2.585 1.00 95.56 124 ALA A CA 1
ATOM 999 C C . ALA A 1 124 ? -6.784 20.827 3.484 1.00 95.56 124 ALA A C 1
ATOM 1001 O O . ALA A 1 124 ? -6.899 20.685 4.705 1.00 95.56 124 ALA A O 1
ATOM 1002 N N . PRO A 1 125 ? -6.884 22.041 2.905 1.00 95.38 125 PRO A N 1
ATOM 1003 C CA . PRO A 1 125 ? -7.096 23.278 3.664 1.00 95.38 125 PRO A CA 1
ATOM 1004 C C . PRO A 1 125 ? -8.541 23.446 4.158 1.00 95.38 125 PRO A C 1
ATOM 1006 O O . PRO A 1 125 ? -8.818 24.305 4.991 1.00 95.38 125 PRO A O 1
ATOM 1009 N N . VAL A 1 126 ? -9.475 22.636 3.651 1.00 96.56 126 VAL A N 1
ATOM 1010 C CA . VAL A 1 126 ? -10.901 22.698 3.983 1.00 96.56 126 VAL A CA 1
ATOM 1011 C C . VAL A 1 126 ? -11.363 21.337 4.481 1.00 96.56 126 VAL A C 1
ATOM 1013 O O . VAL A 1 126 ? -10.903 20.298 4.012 1.00 96.56 126 VAL A O 1
ATOM 1016 N N . ALA A 1 127 ? -12.275 21.352 5.453 1.00 97.25 127 ALA A N 1
ATOM 1017 C CA . ALA A 1 127 ? -12.830 20.135 6.014 1.00 97.25 127 ALA A CA 1
ATOM 1018 C C . ALA A 1 127 ? -13.720 19.434 4.984 1.00 97.25 127 ALA A C 1
ATOM 1020 O O . ALA A 1 127 ? -14.498 20.087 4.287 1.00 97.25 127 ALA A O 1
ATOM 1021 N N . SER A 1 128 ? -13.682 18.109 4.961 1.00 97.06 128 SER A N 1
ATOM 1022 C CA . SER A 1 128 ? -14.594 17.293 4.160 1.00 97.06 128 SER A CA 1
ATOM 1023 C C . SER A 1 128 ? -15.183 16.160 4.994 1.00 97.06 128 SER A C 1
ATOM 1025 O O . SER A 1 128 ? -14.651 15.789 6.044 1.00 97.06 128 SER A O 1
ATOM 1027 N N . ASN A 1 129 ? -16.322 15.634 4.551 1.00 98.19 129 ASN A N 1
ATOM 1028 C CA . ASN A 1 129 ? -16.945 14.479 5.180 1.00 98.19 129 ASN A CA 1
ATOM 1029 C C . ASN A 1 129 ? -16.563 13.216 4.410 1.00 98.19 129 ASN A C 1
ATOM 1031 O O . ASN A 1 129 ? -16.566 13.200 3.178 1.00 98.19 129 ASN A O 1
ATOM 1035 N N . ALA A 1 130 ? -16.236 12.163 5.147 1.00 98.38 130 ALA A N 1
ATOM 1036 C CA . ALA A 1 130 ? -15.823 10.892 4.591 1.00 98.38 130 ALA A CA 1
ATOM 1037 C C . ALA A 1 130 ? -16.455 9.731 5.360 1.00 98.38 130 ALA A C 1
ATOM 1039 O O . ALA A 1 130 ? -16.829 9.838 6.529 1.00 98.38 130 ALA A O 1
ATOM 1040 N N . ARG A 1 131 ? -16.534 8.579 4.705 1.00 98.38 131 ARG A N 1
ATOM 1041 C CA . ARG A 1 131 ? -16.911 7.310 5.311 1.00 98.38 131 ARG A CA 1
ATOM 1042 C C . ARG A 1 131 ? -15.655 6.475 5.537 1.00 98.38 131 ARG A C 1
ATOM 1044 O O . ARG A 1 131 ? -14.947 6.160 4.585 1.00 98.38 131 ARG A O 1
ATOM 1051 N N . LEU A 1 132 ? -15.391 6.132 6.794 1.00 98.62 132 LEU A N 1
ATOM 1052 C CA . LEU A 1 132 ? -14.326 5.220 7.195 1.00 98.62 132 LEU A CA 1
ATOM 1053 C C . LEU A 1 132 ? -14.932 3.846 7.472 1.00 98.62 132 LEU A C 1
ATOM 1055 O O . LEU A 1 132 ? -15.726 3.709 8.403 1.00 98.62 132 LEU A O 1
ATOM 1059 N N . ASP A 1 133 ? -14.514 2.837 6.718 1.00 98.44 133 ASP A N 1
ATOM 1060 C CA . ASP A 1 133 ? -14.925 1.448 6.908 1.00 98.44 133 ASP A CA 1
ATOM 1061 C C . ASP A 1 133 ? -13.709 0.555 7.158 1.00 98.44 133 ASP A C 1
ATOM 1063 O O . ASP A 1 133 ? -12.615 0.776 6.629 1.00 98.44 133 ASP A O 1
ATOM 1067 N N . TRP A 1 134 ? -13.909 -0.479 7.966 1.00 98.62 134 TRP A N 1
ATOM 1068 C CA . TRP A 1 134 ? -12.922 -1.513 8.219 1.00 98.62 134 TRP A CA 1
ATOM 1069 C C . TRP A 1 134 ? -13.556 -2.896 8.103 1.00 98.62 134 TRP A C 1
ATOM 1071 O O . TRP A 1 134 ? -14.708 -3.116 8.485 1.00 98.62 134 TRP A O 1
ATOM 1081 N N . THR A 1 135 ? -12.785 -3.843 7.581 1.00 98.56 135 THR A N 1
ATOM 1082 C CA . THR A 1 135 ? -13.210 -5.231 7.402 1.00 98.56 135 THR A CA 1
ATOM 1083 C C . THR A 1 135 ? -12.059 -6.145 7.790 1.00 98.56 135 THR A C 1
ATOM 1085 O O . THR A 1 135 ? -10.984 -6.082 7.195 1.00 98.56 135 THR A O 1
ATOM 1088 N N . LEU A 1 136 ? -12.272 -6.971 8.809 1.00 98.56 136 LEU A N 1
ATOM 1089 C CA . LEU A 1 136 ? -11.395 -8.077 9.160 1.00 98.56 136 LEU A CA 1
ATOM 1090 C C . LEU A 1 136 ? -11.830 -9.300 8.352 1.00 98.56 136 LEU A C 1
ATOM 1092 O O . LEU A 1 136 ? -12.971 -9.749 8.456 1.00 98.56 136 LEU A O 1
ATOM 1096 N N . LEU A 1 137 ? -10.906 -9.818 7.558 1.00 97.56 137 LEU A N 1
ATOM 1097 C CA . LEU A 1 137 ? -11.111 -10.899 6.607 1.00 97.56 137 LEU A CA 1
ATOM 1098 C C . LEU A 1 137 ? -10.182 -12.062 6.950 1.00 97.56 137 LEU A C 1
ATOM 1100 O O . LEU A 1 137 ? -9.066 -11.840 7.429 1.00 97.56 137 LEU A O 1
ATOM 1104 N N . GLN A 1 138 ? -10.598 -13.284 6.642 1.00 96.38 138 GLN A N 1
ATOM 1105 C CA . GLN A 1 138 ? -9.654 -14.368 6.414 1.00 96.38 138 GLN A CA 1
ATOM 1106 C C . GLN A 1 138 ? -8.981 -14.225 5.046 1.00 96.38 138 GLN A C 1
ATOM 1108 O O . GLN A 1 138 ? -9.498 -13.593 4.122 1.00 96.38 138 GLN A O 1
ATOM 1113 N N . VAL A 1 139 ? -7.817 -14.855 4.897 1.00 94.62 139 VAL A N 1
ATOM 1114 C CA . VAL A 1 139 ? -7.070 -14.927 3.631 1.00 94.62 139 VAL A CA 1
ATOM 1115 C C . VAL A 1 139 ? -7.861 -15.572 2.488 1.00 94.62 139 VAL A C 1
ATOM 1117 O O . VAL A 1 139 ? -7.541 -15.333 1.327 1.00 94.62 139 VAL A O 1
ATOM 1120 N N . ASP A 1 140 ? -8.886 -16.371 2.774 1.00 92.38 140 ASP A N 1
ATOM 1121 C CA . ASP A 1 140 ? -9.775 -16.964 1.769 1.00 92.38 140 ASP A CA 1
ATOM 1122 C C . ASP A 1 140 ? -10.925 -16.036 1.335 1.00 92.38 140 ASP A C 1
ATOM 1124 O O . ASP A 1 140 ? -11.572 -16.313 0.329 1.00 92.38 140 ASP A O 1
ATOM 1128 N N . GLY A 1 141 ? -11.126 -14.914 2.033 1.00 93.38 141 GLY A N 1
ATOM 1129 C CA . GLY A 1 141 ? -12.179 -13.941 1.762 1.00 93.38 141 GLY A CA 1
ATOM 1130 C C . GLY A 1 141 ? -13.329 -13.928 2.764 1.00 93.38 141 GLY A C 1
ATOM 1131 O O . GLY A 1 141 ? -14.168 -13.032 2.669 1.00 93.38 141 GLY A O 1
ATOM 1132 N N . GLU A 1 142 ? -13.392 -14.862 3.718 1.00 95.69 142 GLU A N 1
ATOM 1133 C CA . GLU A 1 142 ? -14.451 -14.861 4.731 1.00 95.69 142 GLU A CA 1
ATOM 1134 C C . GLU A 1 142 ? -14.390 -13.583 5.584 1.00 95.69 142 GLU A C 1
ATOM 1136 O O . GLU A 1 142 ? -13.340 -13.217 6.115 1.00 95.69 142 GLU A O 1
ATOM 1141 N N . VAL A 1 143 ? -15.523 -12.897 5.749 1.00 97.75 143 VAL A N 1
ATOM 1142 C CA . VAL A 1 143 ? -15.622 -11.718 6.618 1.00 97.75 143 VAL A CA 1
ATOM 1143 C C . VAL A 1 143 ? -15.796 -12.166 8.067 1.00 97.75 143 VAL A C 1
ATOM 1145 O O . VAL A 1 143 ? -16.838 -12.694 8.439 1.00 97.75 143 VAL A O 1
ATOM 1148 N N . LEU A 1 144 ? -14.796 -11.888 8.902 1.00 97.81 144 LEU A N 1
ATOM 1149 C CA . LEU A 1 144 ? -14.803 -12.221 10.330 1.00 97.81 144 LEU A CA 1
ATOM 1150 C C . LEU A 1 144 ? -15.481 -11.143 11.178 1.00 97.81 144 LEU A C 1
ATOM 1152 O O . LEU A 1 144 ? -16.147 -11.433 12.169 1.00 97.81 144 LEU A O 1
ATOM 1156 N N . ALA A 1 145 ? -15.249 -9.879 10.827 1.00 97.81 145 ALA A N 1
ATOM 1157 C CA . ALA A 1 145 ? -15.838 -8.724 11.490 1.00 97.81 145 ALA A CA 1
ATOM 1158 C C . ALA A 1 145 ? -15.753 -7.504 10.575 1.00 97.81 145 ALA A C 1
ATOM 1160 O O . ALA A 1 145 ? -14.842 -7.383 9.759 1.00 97.81 145 ALA A O 1
ATOM 1161 N N . GLN A 1 146 ? -16.672 -6.563 10.740 1.00 98.12 146 GLN A N 1
ATOM 1162 C CA . GLN A 1 146 ? -16.647 -5.308 10.001 1.00 98.12 146 GLN A CA 1
ATOM 1163 C C . GLN A 1 146 ? -17.300 -4.192 10.800 1.00 98.12 146 GLN A C 1
ATOM 1165 O O . GLN A 1 146 ? -18.091 -4.431 11.713 1.00 98.12 146 GLN A O 1
ATOM 1170 N N . GLY A 1 147 ? -16.990 -2.961 10.426 1.00 98.00 147 GLY A N 1
ATOM 1171 C CA . GLY A 1 147 ? -17.637 -1.785 10.970 1.00 98.00 147 GLY A CA 1
ATOM 1172 C C . GLY A 1 147 ? -17.297 -0.556 10.153 1.00 98.00 147 GLY A C 1
ATOM 1173 O O . GLY A 1 147 ? -16.426 -0.574 9.287 1.00 98.00 147 GLY A O 1
ATOM 1174 N N . GLY A 1 148 ? -17.985 0.536 10.445 1.00 97.06 148 GLY A N 1
ATOM 1175 C CA . GLY A 1 148 ? -17.722 1.795 9.781 1.00 97.06 148 GLY A CA 1
ATOM 1176 C C . GLY A 1 148 ? -18.405 2.950 10.478 1.00 97.06 148 GLY A C 1
ATOM 1177 O O . GLY A 1 148 ? -19.309 2.760 11.291 1.00 97.06 148 GLY A O 1
ATOM 1178 N N . GLN A 1 149 ? -17.938 4.149 10.173 1.00 97.81 149 GLN A N 1
ATOM 1179 C CA . GLN A 1 149 ? -18.449 5.386 10.741 1.00 97.81 149 GLN A CA 1
ATOM 1180 C C . GLN A 1 149 ? -18.255 6.539 9.763 1.00 97.81 149 GLN A C 1
ATOM 1182 O O . GLN A 1 149 ? -17.325 6.546 8.952 1.00 97.81 149 GLN A O 1
ATOM 1187 N N . ARG A 1 150 ? -19.144 7.529 9.846 1.00 98.19 150 ARG A N 1
ATOM 1188 C CA . ARG A 1 150 ? -18.913 8.822 9.203 1.00 98.19 150 ARG A CA 1
ATOM 1189 C C . ARG A 1 150 ? -17.859 9.570 10.010 1.00 98.19 150 ARG A C 1
ATOM 1191 O O . ARG A 1 150 ? -17.926 9.598 11.236 1.00 98.19 150 ARG A O 1
ATOM 1198 N N . VAL A 1 151 ? -16.890 10.153 9.321 1.00 98.06 151 VAL A N 1
ATOM 1199 C CA . VAL A 1 151 ? -15.800 10.925 9.914 1.00 98.06 151 VAL A CA 1
ATOM 1200 C C . VAL A 1 151 ? -15.704 12.273 9.221 1.00 98.06 151 VAL A C 1
ATOM 1202 O O . VAL A 1 151 ? -15.921 12.394 8.017 1.00 98.06 151 VAL A O 1
ATOM 1205 N N . ARG A 1 152 ? -15.341 13.301 9.985 1.00 97.69 152 ARG A N 1
ATOM 1206 C CA . ARG A 1 152 ? -15.013 14.613 9.432 1.00 97.69 152 ARG A CA 1
ATOM 1207 C C . ARG A 1 152 ? -13.501 14.731 9.321 1.00 97.69 152 ARG A C 1
ATOM 1209 O O . ARG A 1 152 ? -12.814 14.762 10.343 1.00 97.69 152 ARG A O 1
ATOM 1216 N N . LEU A 1 153 ? -12.994 14.800 8.095 1.00 97.88 153 LEU A N 1
ATOM 1217 C CA . LEU A 1 153 ? -11.589 15.068 7.822 1.00 97.88 153 LEU A CA 1
ATOM 1218 C C . LEU A 1 153 ? -11.313 16.530 8.166 1.00 97.88 153 LEU A C 1
ATOM 1220 O O . LEU A 1 153 ? -11.834 17.445 7.525 1.00 97.88 153 LEU A O 1
ATOM 1224 N N . ARG A 1 154 ? -10.559 16.749 9.244 1.00 95.94 154 ARG A N 1
ATOM 1225 C CA . ARG A 1 154 ? -10.197 18.092 9.699 1.00 95.94 154 ARG A CA 1
ATOM 1226 C C . ARG A 1 154 ? -9.064 18.644 8.828 1.00 95.94 154 ARG A C 1
ATOM 1228 O O . ARG A 1 154 ? -8.189 17.868 8.447 1.00 95.94 154 ARG A O 1
ATOM 1235 N N . PRO A 1 155 ? -9.056 19.950 8.516 1.00 96.69 155 PRO A N 1
ATOM 1236 C CA . PRO A 1 155 ? -7.983 20.541 7.732 1.00 96.69 155 PRO A CA 1
ATOM 1237 C C . PRO A 1 155 ? -6.628 20.349 8.404 1.00 96.69 155 PRO A C 1
ATOM 1239 O O . PRO A 1 155 ? -6.510 20.622 9.599 1.00 96.69 155 PRO A O 1
ATOM 1242 N N . LEU A 1 156 ? -5.625 19.934 7.628 1.00 96.38 156 LEU A N 1
ATOM 1243 C CA . LEU A 1 156 ? -4.218 19.859 8.044 1.00 96.38 156 LEU A CA 1
ATOM 1244 C C . LEU A 1 156 ? -3.991 19.078 9.352 1.00 96.38 156 LEU A C 1
ATOM 1246 O O . LEU A 1 156 ? -3.139 19.448 10.163 1.00 96.38 156 LEU A O 1
ATOM 1250 N N . GLN A 1 157 ? -4.788 18.033 9.594 1.00 97.06 157 GLN A N 1
ATOM 1251 C CA . GLN A 1 157 ? -4.797 17.311 10.866 1.00 97.06 157 GLN A CA 1
ATOM 1252 C C . GLN A 1 157 ? -4.838 15.795 10.703 1.00 97.06 157 GLN A C 1
ATOM 1254 O O . GLN A 1 157 ? -5.497 15.247 9.813 1.00 97.06 157 GLN A O 1
ATOM 1259 N N . SER A 1 158 ? -4.185 15.130 11.656 1.00 97.62 158 SER A N 1
ATOM 1260 C CA . SER A 1 158 ? -4.305 13.695 11.900 1.00 97.62 158 SER A CA 1
ATOM 1261 C C . SER A 1 158 ? -5.194 13.423 13.110 1.00 97.62 158 SER A C 1
ATOM 1263 O O . SER A 1 158 ? -5.059 14.057 14.153 1.00 97.62 158 SER A O 1
ATOM 1265 N N . VAL A 1 159 ? -6.118 12.472 12.978 1.00 98.00 159 VAL A N 1
ATOM 1266 C CA . VAL A 1 159 ? -7.106 12.141 14.013 1.00 98.00 159 VAL A CA 1
ATOM 1267 C C . VAL A 1 159 ? -7.138 10.634 14.240 1.00 98.00 159 VAL A C 1
ATOM 1269 O O . VAL A 1 159 ? -7.349 9.867 13.299 1.00 98.00 159 VAL A O 1
ATOM 1272 N N . LEU A 1 160 ? -6.956 10.223 15.497 1.00 98.06 160 LEU A N 1
ATOM 1273 C CA . LEU A 1 160 ? -7.250 8.871 15.968 1.00 98.06 160 LEU A CA 1
ATOM 1274 C C . LEU A 1 160 ? -8.761 8.723 16.127 1.00 98.06 160 LEU A C 1
ATOM 1276 O O . LEU A 1 160 ? -9.375 9.467 16.888 1.00 98.06 160 LEU A O 1
ATOM 1280 N N . HIS A 1 161 ? -9.353 7.746 15.446 1.00 97.69 161 HIS A N 1
ATOM 1281 C CA . HIS A 1 161 ? -10.796 7.505 15.532 1.00 97.69 161 HIS A CA 1
ATOM 1282 C C . HIS A 1 161 ? -11.153 6.388 16.496 1.00 97.69 161 HIS A C 1
ATOM 1284 O O . HIS A 1 161 ? -12.125 6.491 17.240 1.00 97.69 161 HIS A O 1
ATOM 1290 N N . LYS A 1 162 ? -10.420 5.275 16.434 1.00 96.00 162 LYS A N 1
ATOM 1291 C CA . LYS A 1 162 ? -10.743 4.080 17.212 1.00 96.00 162 LYS A CA 1
ATOM 1292 C C . LYS A 1 162 ? -9.531 3.179 17.371 1.00 96.00 162 LYS A C 1
ATOM 1294 O O . LYS A 1 162 ? -8.755 3.018 16.432 1.00 96.00 162 LYS A O 1
ATOM 1299 N N . THR A 1 163 ? -9.457 2.515 18.517 1.00 98.19 163 THR A N 1
ATOM 1300 C CA . THR A 1 163 ? -8.609 1.340 18.720 1.00 98.19 163 THR A CA 1
ATOM 1301 C C . THR A 1 163 ? -9.486 0.098 18.642 1.00 98.19 163 THR 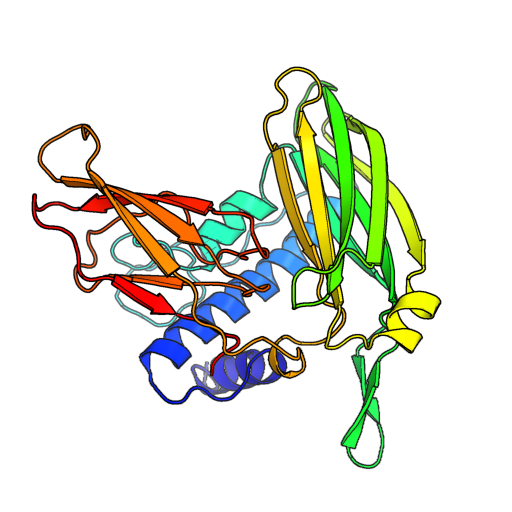A C 1
ATOM 1303 O O . THR A 1 163 ? -10.420 -0.064 19.426 1.00 98.19 163 THR A O 1
ATOM 1306 N N . LEU A 1 164 ? -9.231 -0.759 17.658 1.00 97.88 164 LEU A N 1
ATOM 1307 C CA . LEU A 1 164 ? -9.869 -2.065 17.546 1.00 97.88 164 LEU A CA 1
ATOM 1308 C C . LEU A 1 164 ? -9.062 -3.070 18.356 1.00 97.88 164 LEU A C 1
ATOM 1310 O O . LEU A 1 164 ? -7.885 -3.247 18.063 1.00 97.88 164 LEU A O 1
ATOM 1314 N N . ASP A 1 165 ? -9.682 -3.743 19.320 1.00 97.38 165 ASP A N 1
ATOM 1315 C CA . ASP A 1 165 ? -9.116 -4.950 19.922 1.00 97.38 165 ASP A CA 1
ATOM 1316 C C . ASP A 1 165 ? -9.656 -6.177 19.184 1.00 97.38 165 ASP A C 1
ATOM 1318 O O . ASP A 1 165 ? -10.845 -6.492 19.254 1.00 97.38 165 ASP A O 1
ATOM 1322 N N . LEU A 1 166 ? -8.781 -6.842 18.434 1.00 97.56 166 LEU A N 1
ATOM 1323 C CA . LEU A 1 166 ? -9.118 -8.008 17.624 1.00 97.56 166 LEU A CA 1
ATOM 1324 C C . LEU A 1 166 ? -8.535 -9.299 18.210 1.00 97.56 166 LEU A C 1
ATOM 1326 O O . LEU A 1 166 ? -8.665 -10.346 17.578 1.00 97.56 166 LEU A O 1
ATOM 1330 N N . ASN A 1 167 ? -7.922 -9.264 19.404 1.00 96.56 167 ASN A N 1
ATOM 1331 C CA . ASN A 1 167 ? -7.224 -10.424 19.974 1.00 96.56 167 ASN A CA 1
ATOM 1332 C C . ASN A 1 167 ? -8.133 -11.650 20.073 1.00 96.56 167 ASN A C 1
ATOM 1334 O O . ASN A 1 167 ? -7.784 -12.698 19.546 1.00 96.56 167 ASN A O 1
ATOM 1338 N N . LYS A 1 168 ? -9.348 -11.503 20.615 1.00 96.44 168 LYS A N 1
ATOM 1339 C CA . LYS A 1 168 ? -10.299 -12.620 20.752 1.00 96.44 168 LYS A CA 1
ATOM 1340 C C . LYS A 1 168 ? -10.603 -13.321 19.421 1.00 96.44 168 LYS A C 1
ATOM 1342 O O . LYS A 1 168 ? -10.765 -14.538 19.394 1.00 96.44 168 LYS A O 1
ATOM 1347 N N . THR A 1 169 ? -10.717 -12.569 18.328 1.00 97.00 169 THR A N 1
ATOM 1348 C CA . THR A 1 169 ? -10.975 -13.133 16.993 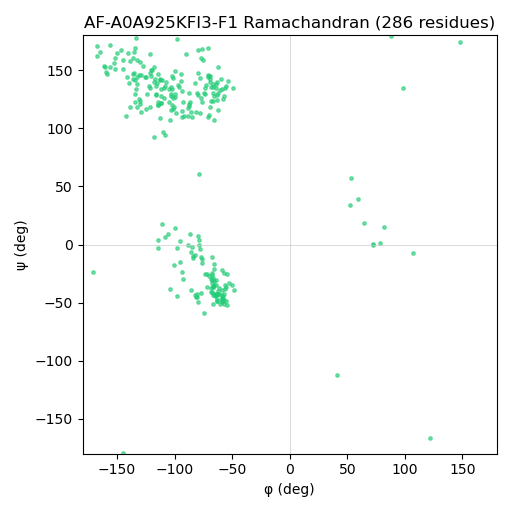1.00 97.00 169 THR A CA 1
ATOM 1349 C C . THR A 1 169 ? -9.704 -13.742 16.405 1.00 97.00 169 THR A C 1
ATOM 1351 O O . THR A 1 169 ? -9.740 -14.845 15.863 1.00 97.00 169 THR A O 1
ATOM 1354 N N . LEU A 1 170 ? -8.568 -13.063 16.563 1.00 96.50 170 LEU A N 1
ATOM 1355 C CA . LEU A 1 170 ? -7.265 -13.512 16.069 1.00 96.50 170 LEU A CA 1
ATOM 1356 C C . LEU A 1 170 ? -6.740 -14.754 16.798 1.00 96.50 170 LEU A C 1
ATOM 1358 O O . LEU A 1 170 ? -6.055 -15.560 16.179 1.00 96.50 170 LEU A O 1
ATOM 1362 N N . ASP A 1 171 ? -7.077 -14.939 18.072 1.00 95.25 171 ASP A N 1
ATOM 1363 C CA . ASP A 1 171 ? -6.722 -16.131 18.850 1.00 95.25 171 ASP A CA 1
ATOM 1364 C C . ASP A 1 171 ? -7.535 -17.359 18.412 1.00 95.25 171 ASP A C 1
ATOM 1366 O O . ASP A 1 171 ? -7.062 -18.484 18.539 1.00 95.25 171 ASP A O 1
ATOM 1370 N N . LYS A 1 172 ? -8.734 -17.153 17.848 1.00 96.06 172 LYS A N 1
ATOM 1371 C CA . LYS A 1 172 ? -9.561 -18.230 17.281 1.00 96.06 172 LYS A CA 1
ATOM 1372 C C . LYS A 1 172 ? -9.137 -18.621 15.868 1.00 96.06 172 LYS A C 1
ATOM 1374 O O . LYS A 1 172 ? -9.090 -19.804 15.554 1.00 96.06 172 LYS A O 1
ATOM 1379 N N . VAL A 1 173 ? -8.887 -17.632 15.010 1.00 96.06 173 VAL A N 1
ATOM 1380 C CA . VAL A 1 173 ? -8.648 -17.853 13.572 1.00 96.06 173 VAL A CA 1
ATOM 1381 C C . VAL A 1 173 ? -7.163 -18.013 13.241 1.00 96.06 173 VAL A C 1
ATOM 1383 O O . VAL A 1 173 ? -6.812 -18.725 12.302 1.00 96.06 173 VAL A O 1
ATOM 1386 N N . GLY A 1 174 ? -6.286 -17.377 14.015 1.00 95.88 174 GLY A N 1
ATOM 1387 C CA . GLY A 1 174 ? -4.857 -17.276 13.737 1.00 95.88 174 GLY A CA 1
ATOM 1388 C C . GLY A 1 174 ? -4.482 -15.942 13.085 1.00 95.88 174 GLY A C 1
ATOM 1389 O O . GLY A 1 174 ? -5.117 -15.466 12.142 1.00 95.88 174 GLY A O 1
ATOM 1390 N N . ARG A 1 175 ? -3.399 -15.329 13.580 1.00 95.62 175 ARG A N 1
ATOM 1391 C CA . ARG A 1 175 ? -2.842 -14.063 13.054 1.00 95.62 175 ARG A CA 1
ATOM 1392 C C . ARG A 1 175 ? -2.259 -14.217 11.647 1.00 95.62 175 ARG A C 1
ATOM 1394 O O . ARG A 1 175 ? -2.185 -13.242 10.909 1.00 95.62 175 ARG A O 1
ATOM 1401 N N . ASP A 1 176 ? -1.857 -15.430 11.282 1.00 95.75 176 ASP A N 1
ATOM 1402 C CA . ASP A 1 176 ? -1.346 -15.815 9.966 1.00 95.75 176 ASP A CA 1
ATOM 1403 C C . ASP A 1 176 ? -2.442 -15.992 8.906 1.00 95.75 176 ASP A C 1
ATOM 1405 O O . ASP A 1 176 ? -2.137 -16.109 7.721 1.00 95.75 176 ASP A O 1
ATOM 1409 N N . ARG A 1 177 ? -3.714 -16.007 9.311 1.00 96.44 177 ARG A N 1
ATOM 1410 C CA . ARG A 1 177 ? -4.863 -16.202 8.414 1.00 96.44 177 ARG A CA 1
ATOM 1411 C C . ARG A 1 177 ? -5.764 -14.985 8.316 1.00 96.44 177 ARG A C 1
ATOM 1413 O O . ARG A 1 177 ? -6.714 -15.017 7.546 1.00 96.44 177 ARG A O 1
ATOM 1420 N N . ALA A 1 178 ? -5.470 -13.927 9.063 1.00 97.12 178 ALA A N 1
ATOM 1421 C CA . ALA A 1 178 ? -6.309 -12.745 9.153 1.00 97.12 178 ALA A CA 1
ATOM 1422 C C . ALA A 1 178 ? -5.660 -11.524 8.493 1.00 97.12 178 ALA A C 1
ATOM 1424 O O . ALA A 1 178 ? -4.461 -11.270 8.637 1.00 97.12 178 ALA A O 1
ATOM 1425 N N . VAL A 1 179 ? -6.486 -10.729 7.819 1.00 97.75 179 VAL A N 1
ATOM 1426 C CA . VAL A 1 179 ? -6.109 -9.479 7.158 1.00 97.75 179 VAL A CA 1
ATOM 1427 C C . VAL A 1 179 ? -7.145 -8.423 7.509 1.00 97.75 179 VAL A C 1
ATOM 1429 O O . VAL A 1 179 ? -8.343 -8.650 7.371 1.00 97.75 179 VAL A O 1
ATOM 1432 N N . LEU A 1 180 ? -6.698 -7.256 7.962 1.00 98.44 180 LEU A N 1
ATOM 1433 C CA . LEU A 1 180 ? -7.577 -6.113 8.184 1.00 98.44 180 LEU A CA 1
ATOM 1434 C C . LEU A 1 180 ? -7.436 -5.139 7.015 1.00 98.44 180 LEU A C 1
ATOM 1436 O O . LEU A 1 180 ? -6.337 -4.696 6.684 1.00 98.44 180 LEU A O 1
ATOM 1440 N N . ARG A 1 181 ? -8.563 -4.789 6.403 1.00 98.38 181 ARG A N 1
ATOM 1441 C CA . ARG A 1 181 ? -8.652 -3.789 5.343 1.00 98.38 181 ARG A CA 1
ATOM 1442 C C . ARG A 1 181 ? -9.344 -2.545 5.868 1.00 98.38 181 ARG A C 1
ATOM 1444 O O . ARG A 1 181 ? -10.389 -2.645 6.507 1.00 98.38 181 ARG A O 1
ATOM 1451 N N . LEU A 1 182 ? -8.780 -1.386 5.561 1.00 98.69 182 LEU A N 1
ATOM 1452 C CA . LEU A 1 182 ? -9.326 -0.071 5.867 1.00 98.69 182 LEU A CA 1
ATOM 1453 C C . LEU A 1 182 ? -9.637 0.655 4.562 1.00 98.69 182 LEU A C 1
ATOM 1455 O O . LEU A 1 182 ? -8.817 0.641 3.644 1.00 98.69 182 LEU A O 1
ATOM 1459 N N . ARG A 1 183 ? -10.797 1.304 4.482 1.00 98.62 183 ARG A N 1
ATOM 1460 C CA . ARG A 1 183 ? -11.206 2.116 3.332 1.00 98.62 183 ARG A CA 1
ATOM 1461 C C . ARG A 1 183 ? -11.741 3.457 3.797 1.00 98.62 183 ARG A C 1
ATOM 1463 O O . ARG A 1 183 ? -12.491 3.530 4.768 1.00 98.62 183 ARG A O 1
ATOM 1470 N N . LEU A 1 184 ? -11.361 4.502 3.078 1.00 98.69 184 LEU A N 1
ATOM 1471 C CA . LEU A 1 184 ? -11.848 5.856 3.270 1.00 98.69 184 LEU A CA 1
ATOM 1472 C C . LEU A 1 184 ? -12.483 6.329 1.968 1.00 98.69 184 LEU A C 1
ATOM 1474 O O . LEU A 1 184 ? -11.800 6.422 0.948 1.00 98.69 184 LEU A O 1
ATOM 1478 N N . HIS A 1 185 ? -13.775 6.625 2.008 1.00 98.69 185 HIS A N 1
ATOM 1479 C CA . HIS A 1 185 ? -14.535 7.120 0.868 1.00 98.69 185 HIS A CA 1
ATOM 1480 C C . HIS A 1 185 ? -14.972 8.558 1.103 1.00 98.69 185 HIS A C 1
ATOM 1482 O O . HIS A 1 185 ? -15.370 8.911 2.209 1.00 98.69 185 HIS A O 1
ATOM 1488 N N . ASP A 1 186 ? -14.938 9.381 0.065 1.00 97.88 186 ASP A N 1
ATOM 1489 C CA . ASP A 1 186 ? -15.557 10.700 0.097 1.00 97.88 186 ASP A CA 1
ATOM 1490 C C . ASP A 1 186 ? -17.079 10.546 0.210 1.00 97.88 186 ASP A C 1
ATOM 1492 O O . ASP A 1 186 ? -17.693 9.811 -0.565 1.00 97.88 186 ASP A O 1
ATOM 1496 N N . GLU A 1 187 ? -17.704 11.213 1.181 1.00 96.44 187 GLU A N 1
ATOM 1497 C CA . GLU A 1 187 ? -19.132 11.009 1.457 1.00 96.44 187 GLU A CA 1
ATOM 1498 C C . GLU A 1 187 ? -20.031 11.578 0.350 1.00 96.44 187 GLU A C 1
ATOM 1500 O O . GLU A 1 187 ? -21.130 11.073 0.129 1.00 96.44 187 GLU A O 1
ATOM 1505 N N . LYS A 1 188 ? -19.570 12.608 -0.370 1.00 94.75 188 LYS A N 1
ATOM 1506 C CA . LYS A 1 188 ? -20.359 13.279 -1.409 1.00 94.75 188 LYS A CA 1
ATOM 1507 C C . LYS A 1 188 ? -20.308 12.533 -2.741 1.00 94.75 188 LYS A C 1
ATOM 1509 O O . LYS A 1 188 ? -21.320 12.420 -3.422 1.00 94.75 188 LYS A O 1
ATOM 1514 N N . THR A 1 189 ? -19.124 12.077 -3.135 1.00 96.88 189 THR A N 1
ATOM 1515 C CA . THR A 1 189 ? -18.860 11.476 -4.451 1.00 96.88 189 THR A CA 1
ATOM 1516 C C . THR A 1 189 ? -18.825 9.949 -4.418 1.00 96.88 189 THR A C 1
ATOM 1518 O O . THR A 1 189 ? -18.912 9.319 -5.469 1.00 96.88 189 THR A O 1
ATOM 1521 N N . GLY A 1 190 ? -18.661 9.339 -3.239 1.00 96.62 190 GLY A N 1
ATOM 1522 C CA . GLY A 1 190 ? -18.438 7.899 -3.078 1.00 96.62 190 GLY A CA 1
ATOM 1523 C C . GLY A 1 190 ? -17.043 7.429 -3.513 1.00 96.62 190 GLY A C 1
ATOM 1524 O O . GLY A 1 190 ? -16.729 6.238 -3.404 1.00 96.62 190 GLY A O 1
ATOM 1525 N N . ALA A 1 191 ? -16.189 8.340 -3.993 1.00 97.12 191 ALA A N 1
ATOM 1526 C CA . ALA A 1 191 ? -14.859 8.016 -4.485 1.00 97.12 191 ALA A CA 1
ATOM 1527 C C . ALA A 1 191 ? -13.975 7.453 -3.365 1.00 97.12 191 ALA A C 1
ATOM 1529 O O . ALA A 1 191 ? -13.970 7.963 -2.245 1.00 97.12 191 ALA A O 1
ATOM 1530 N N . LEU A 1 192 ? -13.205 6.407 -3.673 1.00 97.75 192 LEU A N 1
ATOM 1531 C CA . LEU A 1 192 ? -12.199 5.877 -2.757 1.00 97.75 192 LEU A CA 1
ATOM 1532 C C . LEU A 1 192 ? -11.051 6.888 -2.643 1.00 97.75 192 LEU A C 1
ATOM 1534 O O . LEU A 1 192 ? -10.309 7.093 -3.601 1.00 97.75 192 LEU A O 1
ATOM 1538 N N . LEU A 1 193 ? -10.909 7.502 -1.471 1.00 98.06 193 LEU A N 1
ATOM 1539 C CA . LEU A 1 193 ? -9.837 8.448 -1.164 1.00 98.06 193 LEU A CA 1
ATOM 1540 C C . LEU A 1 193 ? -8.543 7.718 -0.803 1.00 98.06 193 LEU A C 1
ATOM 1542 O O . LEU A 1 193 ? -7.460 8.107 -1.231 1.00 98.06 193 LEU A O 1
ATOM 1546 N N . SER A 1 194 ? -8.656 6.652 -0.008 1.00 98.31 194 SER A N 1
ATOM 1547 C CA . SER A 1 194 ? -7.515 5.871 0.460 1.00 98.31 194 SER A CA 1
ATOM 1548 C C . SER A 1 194 ? -7.941 4.474 0.903 1.00 98.31 194 SER A C 1
ATOM 1550 O O . SER A 1 194 ? -9.046 4.269 1.407 1.00 98.31 194 SER A O 1
ATOM 1552 N N . GLU A 1 195 ? -7.045 3.510 0.724 1.00 97.94 195 GLU A N 1
ATOM 1553 C CA . GLU A 1 195 ? -7.190 2.130 1.174 1.00 97.94 195 GLU A CA 1
ATOM 1554 C C . GLU A 1 195 ? -5.893 1.680 1.844 1.00 97.94 195 GLU A C 1
ATOM 1556 O O . GLU A 1 195 ? -4.798 2.032 1.397 1.00 97.94 195 GLU A O 1
ATOM 1561 N N . ASN A 1 196 ? -6.016 0.898 2.916 1.00 98.12 196 ASN A N 1
ATOM 1562 C CA . ASN A 1 196 ? -4.871 0.386 3.649 1.00 98.12 196 ASN A CA 1
ATOM 1563 C C . ASN A 1 196 ? -5.082 -1.067 4.082 1.00 98.12 196 ASN A C 1
ATOM 1565 O O . ASN A 1 196 ? -6.157 -1.435 4.557 1.00 98.12 196 ASN A O 1
ATOM 1569 N N . THR A 1 197 ? -4.030 -1.869 3.955 1.00 97.94 197 THR A N 1
ATOM 1570 C CA . THR A 1 19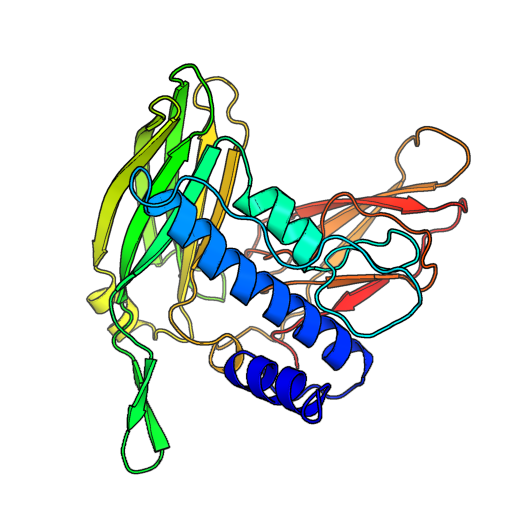7 ? -4.000 -3.278 4.353 1.00 97.94 197 THR A CA 1
ATOM 1571 C C . THR A 1 197 ? -3.078 -3.464 5.545 1.00 97.94 197 THR A C 1
ATOM 1573 O O . THR A 1 197 ? -1.947 -2.969 5.568 1.00 97.94 197 THR A O 1
ATOM 1576 N N . VAL A 1 198 ? -3.572 -4.213 6.522 1.00 97.19 198 VAL A N 1
ATOM 1577 C CA . VAL A 1 198 ? -2.961 -4.434 7.825 1.00 97.19 198 VAL A CA 1
ATOM 1578 C C . VAL A 1 198 ? -2.809 -5.941 8.035 1.00 97.19 198 VAL A C 1
ATOM 1580 O O . VAL A 1 198 ? -3.795 -6.677 8.089 1.00 97.19 198 VAL A O 1
ATOM 1583 N N . LEU A 1 199 ? -1.558 -6.396 8.150 1.00 96.38 199 LEU A N 1
ATOM 1584 C CA . LEU A 1 199 ? -1.197 -7.797 8.387 1.00 96.38 199 LEU A CA 1
ATOM 1585 C C . LEU A 1 199 ? -0.763 -7.987 9.843 1.00 96.38 199 LEU A C 1
ATOM 1587 O O . LEU A 1 199 ? 0.049 -7.222 10.366 1.00 96.38 199 LEU A O 1
ATOM 1591 N N . PHE A 1 200 ? -1.264 -9.027 10.508 1.00 96.12 200 PHE A N 1
ATOM 1592 C CA . PHE A 1 200 ? -0.972 -9.273 11.928 1.00 96.12 200 PHE A CA 1
ATOM 1593 C C . PHE A 1 200 ? 0.330 -10.047 12.171 1.00 96.12 200 PHE A C 1
ATOM 1595 O O . PHE A 1 200 ? 0.736 -10.234 13.315 1.00 96.12 200 PHE A O 1
ATOM 1602 N N . THR A 1 201 ? 1.024 -10.454 11.113 1.00 94.94 201 THR A N 1
ATOM 1603 C CA . THR A 1 201 ? 2.343 -11.100 11.134 1.00 94.94 201 THR A CA 1
ATOM 1604 C C . THR A 1 201 ? 3.096 -10.749 9.848 1.00 94.94 201 THR A C 1
ATOM 1606 O O . THR A 1 201 ? 2.499 -10.233 8.899 1.00 94.94 201 THR A O 1
ATOM 1609 N N . ALA A 1 202 ? 4.410 -10.971 9.813 1.00 93.38 202 ALA A N 1
ATOM 1610 C CA . ALA A 1 202 ? 5.203 -10.801 8.598 1.00 93.38 202 ALA A CA 1
ATOM 1611 C C . ALA A 1 202 ? 4.625 -11.614 7.412 1.00 93.38 202 ALA A C 1
ATOM 1613 O O . ALA A 1 202 ? 4.244 -12.770 7.616 1.00 93.38 202 ALA A O 1
ATOM 1614 N N . PRO A 1 203 ? 4.626 -11.082 6.170 1.00 94.50 203 PRO A N 1
ATOM 1615 C CA . PRO A 1 203 ? 4.077 -11.771 4.996 1.00 94.50 203 PRO A CA 1
ATOM 1616 C C . PRO A 1 203 ? 4.533 -13.232 4.833 1.00 94.50 203 PRO A C 1
ATOM 1618 O O . PRO A 1 203 ? 3.718 -14.098 4.546 1.00 94.50 203 PRO A O 1
ATOM 1621 N N . ARG A 1 204 ? 5.802 -13.557 5.113 1.00 93.75 204 ARG A N 1
ATOM 1622 C CA . ARG A 1 204 ? 6.356 -14.927 5.043 1.00 93.75 204 ARG A CA 1
ATOM 1623 C C . ARG A 1 204 ? 5.632 -15.953 5.923 1.00 93.75 204 ARG A C 1
ATOM 1625 O O . ARG A 1 204 ? 5.724 -17.154 5.651 1.00 93.75 204 ARG A O 1
ATOM 1632 N N . ARG A 1 205 ? 4.966 -15.488 6.986 1.00 93.75 205 ARG A N 1
ATOM 1633 C CA . ARG A 1 205 ? 4.198 -16.299 7.938 1.00 93.75 205 ARG A CA 1
ATOM 1634 C C . ARG A 1 205 ? 2.713 -16.355 7.598 1.00 93.75 205 ARG A C 1
ATOM 1636 O O . ARG A 1 205 ? 2.046 -17.218 8.144 1.00 93.75 205 ARG A O 1
ATOM 1643 N N . ILE A 1 206 ? 2.206 -15.483 6.724 1.00 95.25 206 ILE A N 1
ATOM 1644 C CA . ILE A 1 206 ? 0.806 -15.519 6.298 1.00 95.25 206 ILE A CA 1
ATOM 1645 C C . ILE A 1 206 ? 0.553 -16.803 5.498 1.00 95.25 206 ILE A C 1
ATOM 1647 O O . ILE A 1 206 ? 1.330 -17.182 4.616 1.00 95.25 206 ILE A O 1
ATOM 1651 N N . SER A 1 207 ? -0.564 -17.457 5.792 1.00 94.44 207 SER A N 1
ATOM 1652 C CA . SER A 1 207 ? -1.040 -18.668 5.126 1.00 94.44 207 SER A CA 1
ATOM 1653 C C . SER A 1 207 ? -1.711 -18.328 3.785 1.00 94.44 207 SER A C 1
ATOM 1655 O O . SER A 1 207 ? -2.899 -18.571 3.587 1.00 94.44 207 SER A O 1
ATOM 1657 N N . PHE A 1 208 ? -0.961 -17.720 2.858 1.00 91.94 208 PHE A N 1
ATOM 1658 C CA . PHE A 1 208 ? -1.474 -17.333 1.541 1.00 91.94 208 PHE A CA 1
ATOM 1659 C C . PHE A 1 208 ? -1.991 -18.532 0.741 1.00 91.94 208 PHE A C 1
ATOM 1661 O O . PHE A 1 208 ? -1.396 -19.613 0.729 1.00 91.94 208 PHE A O 1
ATOM 1668 N N . SER A 1 209 ? -3.084 -18.321 0.007 1.00 86.94 209 SER A N 1
ATOM 1669 C CA . SER A 1 209 ? -3.601 -19.337 -0.903 1.00 86.94 209 SER A CA 1
ATOM 1670 C C . SER A 1 209 ? -2.719 -19.472 -2.143 1.00 86.94 209 SER A C 1
ATOM 1672 O O . SER A 1 209 ? -2.360 -18.484 -2.790 1.00 86.94 209 SER A O 1
ATOM 1674 N N . ARG A 1 210 ? -2.470 -20.721 -2.546 1.00 85.31 210 ARG A N 1
ATOM 1675 C CA . ARG A 1 210 ? -1.837 -21.056 -3.831 1.00 85.31 210 ARG A CA 1
ATOM 1676 C C . ARG A 1 210 ? -2.802 -20.989 -5.020 1.00 85.31 210 ARG A C 1
ATOM 1678 O O . ARG A 1 210 ? -2.404 -21.268 -6.145 1.00 85.31 210 ARG A O 1
ATOM 1685 N N . ARG A 1 211 ? -4.081 -20.654 -4.798 1.00 83.88 211 ARG A N 1
ATOM 1686 C CA . ARG A 1 211 ? -5.046 -20.483 -5.892 1.00 83.88 211 ARG A CA 1
ATOM 1687 C C . ARG A 1 211 ? -4.604 -19.318 -6.780 1.00 83.88 211 ARG A C 1
ATOM 1689 O O . ARG A 1 211 ? -4.323 -18.229 -6.284 1.00 83.88 211 ARG A O 1
ATOM 1696 N N . ALA A 1 212 ? -4.541 -19.559 -8.087 1.00 78.19 212 ALA A N 1
ATOM 1697 C CA . ALA A 1 212 ? -4.053 -18.578 -9.048 1.00 78.19 212 ALA A CA 1
ATOM 1698 C C . ALA A 1 212 ? -4.980 -17.357 -9.146 1.00 78.19 212 ALA A C 1
ATOM 1700 O O . ALA A 1 212 ? -6.209 -17.487 -9.210 1.00 78.19 212 ALA A O 1
ATOM 1701 N N . ALA A 1 213 ? -4.373 -16.172 -9.214 1.00 87.44 213 ALA A N 1
ATOM 1702 C CA . ALA A 1 213 ? -5.056 -14.976 -9.679 1.00 87.44 213 ALA A CA 1
ATOM 1703 C C . ALA A 1 213 ? -5.336 -15.098 -11.186 1.00 87.44 213 ALA A C 1
ATOM 1705 O O . ALA A 1 213 ? -4.555 -15.678 -11.940 1.00 87.44 213 ALA A O 1
ATOM 1706 N N . ARG A 1 214 ? -6.471 -14.561 -11.625 1.00 89.94 214 ARG A N 1
ATOM 1707 C CA . ARG A 1 214 ? -6.924 -14.567 -13.015 1.00 89.94 214 ARG A CA 1
ATOM 1708 C C . ARG A 1 214 ? -6.795 -13.175 -13.605 1.00 89.94 214 ARG A C 1
ATOM 1710 O O . ARG A 1 214 ? -7.149 -12.187 -12.954 1.00 89.94 214 ARG A O 1
ATOM 1717 N N . THR A 1 215 ? -6.359 -13.118 -14.854 1.00 90.88 215 THR A N 1
ATOM 1718 C CA . THR A 1 215 ? -6.233 -11.885 -15.626 1.00 90.88 215 THR A CA 1
ATOM 1719 C C . THR A 1 215 ? -7.141 -11.948 -16.848 1.00 90.88 215 THR A C 1
ATOM 1721 O O . THR A 1 215 ? -7.305 -12.991 -17.476 1.00 90.88 215 THR A O 1
ATOM 1724 N N . THR A 1 216 ? -7.783 -10.830 -17.165 1.00 92.31 216 THR A N 1
ATOM 1725 C CA . THR A 1 216 ? -8.569 -10.664 -18.393 1.00 92.31 216 THR A CA 1
ATOM 1726 C C . THR A 1 216 ? -8.256 -9.303 -18.987 1.00 92.31 216 THR A C 1
ATOM 1728 O O . THR A 1 216 ? -8.054 -8.335 -18.252 1.00 92.31 216 THR A O 1
ATOM 1731 N N . TRP A 1 217 ? -8.196 -9.236 -20.311 1.00 94.69 217 TRP A N 1
ATOM 1732 C CA . TRP A 1 217 ? -7.775 -8.048 -21.041 1.00 94.69 217 TRP A CA 1
ATOM 1733 C C . TRP A 1 217 ? -8.924 -7.497 -21.869 1.00 94.69 217 TRP A C 1
ATOM 1735 O O . TRP A 1 217 ? -9.655 -8.248 -22.513 1.00 94.69 217 TRP A O 1
ATOM 1745 N N . ARG A 1 218 ? -9.057 -6.172 -21.884 1.00 93.50 218 ARG A N 1
ATOM 1746 C CA . ARG A 1 218 ? -9.980 -5.465 -22.770 1.00 93.50 218 ARG A CA 1
ATOM 1747 C C . ARG A 1 218 ? -9.258 -4.299 -23.425 1.00 93.50 218 ARG A C 1
ATOM 1749 O O . ARG A 1 218 ? -8.822 -3.389 -22.728 1.00 93.50 218 ARG A O 1
ATOM 1756 N N . ALA A 1 219 ? -9.159 -4.308 -24.751 1.00 89.69 219 ALA A N 1
ATOM 1757 C CA . ALA A 1 219 ? -8.651 -3.158 -25.494 1.00 89.69 219 ALA A CA 1
ATOM 1758 C C . ALA A 1 219 ? -9.572 -1.945 -25.293 1.00 89.69 219 ALA A C 1
ATOM 1760 O O . ALA A 1 219 ? -10.798 -2.077 -25.279 1.00 89.69 219 ALA A O 1
ATOM 1761 N N . VAL A 1 220 ? -8.982 -0.764 -25.133 1.00 90.50 220 VAL A N 1
ATOM 1762 C CA . VAL A 1 220 ? -9.707 0.504 -24.998 1.00 90.50 220 VAL A CA 1
ATOM 1763 C C . VAL A 1 220 ? -9.129 1.538 -25.956 1.00 90.50 220 VAL A C 1
ATOM 1765 O O . VAL A 1 220 ? -7.984 1.426 -26.389 1.00 90.50 220 VAL A O 1
ATOM 1768 N N . LYS A 1 221 ? -9.920 2.560 -26.306 1.00 81.81 221 LYS A N 1
ATOM 1769 C CA . LY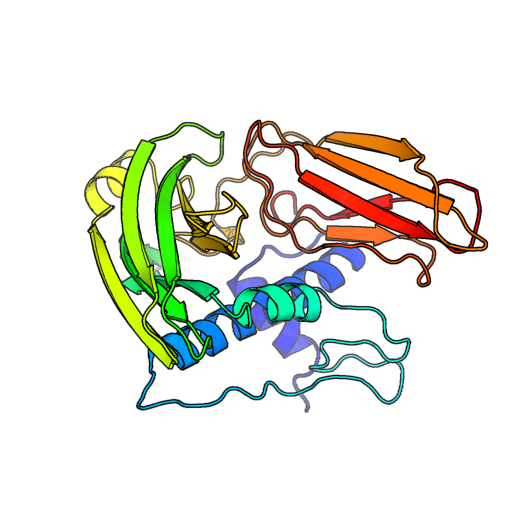S A 1 221 ? -9.415 3.673 -27.118 1.00 81.81 221 LYS A CA 1
ATOM 1770 C C . LYS A 1 221 ? -8.308 4.392 -26.344 1.00 81.81 221 LYS A C 1
ATOM 1772 O O . LYS A 1 221 ? -8.561 4.942 -25.273 1.00 81.81 221 LYS A O 1
ATOM 1777 N N . GLY A 1 222 ? -7.096 4.338 -26.884 1.00 73.19 222 GLY A N 1
ATOM 1778 C CA . GLY A 1 222 ? -5.928 5.010 -26.331 1.00 73.19 222 GLY A CA 1
ATOM 1779 C C . GLY A 1 222 ? -5.887 6.497 -26.674 1.00 73.19 222 GLY A C 1
ATOM 1780 O O . GLY A 1 222 ? -6.616 6.981 -27.541 1.00 73.19 222 GLY A O 1
ATOM 1781 N N . VAL A 1 223 ? -4.993 7.213 -25.995 1.00 62.94 223 VAL A N 1
ATOM 1782 C CA . VAL A 1 223 ? -4.645 8.604 -26.299 1.00 62.94 223 VAL A CA 1
ATOM 1783 C C . VAL A 1 223 ? -3.240 8.592 -26.905 1.00 62.94 223 VAL A C 1
ATOM 1785 O O . VAL A 1 223 ? -2.257 8.564 -26.172 1.00 62.94 223 VAL A O 1
ATOM 1788 N N . GLY A 1 224 ? -3.136 8.547 -28.238 1.00 67.69 224 GLY A N 1
ATOM 1789 C CA . GLY A 1 224 ? -1.858 8.620 -28.962 1.00 67.69 224 GLY A CA 1
ATOM 1790 C C . GLY A 1 224 ? -1.547 7.426 -29.871 1.00 67.69 224 GLY A C 1
ATOM 1791 O O . GLY A 1 224 ? -2.422 6.628 -30.203 1.00 67.69 224 GLY A O 1
ATOM 1792 N N . ARG A 1 225 ? -0.281 7.337 -30.310 1.00 69.62 225 ARG A N 1
ATOM 1793 C CA . ARG A 1 225 ? 0.249 6.210 -31.095 1.00 69.62 225 ARG A CA 1
ATOM 1794 C C . ARG A 1 225 ? 0.682 5.104 -30.126 1.00 69.62 225 ARG A C 1
ATOM 1796 O O . ARG A 1 225 ? 1.648 5.294 -29.396 1.00 69.62 225 ARG A O 1
ATOM 1803 N N . GLY A 1 226 ? -0.057 3.999 -30.096 1.00 85.38 226 GLY A N 1
ATOM 1804 C CA . GLY A 1 226 ? 0.196 2.853 -29.220 1.00 85.38 226 GLY A CA 1
ATOM 1805 C C . GLY A 1 226 ? -1.094 2.143 -28.816 1.00 85.38 226 GLY A C 1
ATOM 1806 O O . GLY A 1 226 ? -2.195 2.594 -29.140 1.00 85.38 226 GLY A O 1
ATOM 1807 N N . GLY A 1 227 ? -0.962 1.017 -28.125 1.00 91.56 227 GLY A N 1
ATOM 1808 C CA . GLY A 1 227 ? -2.087 0.264 -27.592 1.00 91.56 227 GLY A CA 1
ATOM 1809 C C . GLY A 1 227 ? -2.394 0.639 -26.144 1.00 91.56 227 GLY A C 1
ATOM 1810 O O . GLY A 1 227 ? -1.514 0.989 -25.351 1.00 91.56 227 GLY A O 1
ATOM 1811 N N . THR A 1 228 ? -3.676 0.593 -25.788 1.00 94.81 228 THR A N 1
ATOM 1812 C CA . THR A 1 228 ? -4.139 0.786 -24.413 1.00 94.81 228 THR A CA 1
ATOM 1813 C C . THR A 1 228 ? -5.143 -0.300 -24.065 1.00 94.81 228 THR A C 1
ATOM 1815 O O . THR A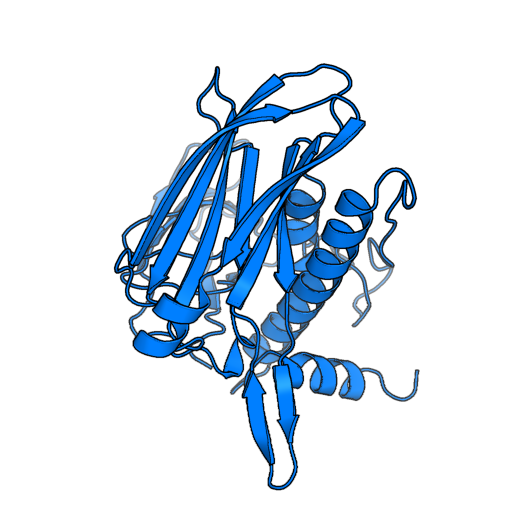 1 228 ? -6.065 -0.584 -24.833 1.00 94.81 228 THR A O 1
ATOM 1818 N N . TRP A 1 229 ? -4.984 -0.894 -22.887 1.00 95.50 229 TRP A N 1
ATOM 1819 C CA . TRP A 1 229 ? -5.842 -1.968 -22.407 1.00 95.50 229 TRP A CA 1
ATOM 1820 C C . TRP A 1 229 ? -6.234 -1.745 -20.954 1.00 95.50 229 TRP A C 1
ATOM 1822 O O . TRP A 1 229 ? -5.461 -1.229 -20.149 1.00 95.50 229 TRP A O 1
ATOM 1832 N N . ASP A 1 230 ? -7.432 -2.195 -20.608 1.00 96.44 230 ASP A N 1
ATOM 1833 C CA . ASP A 1 230 ? -7.834 -2.413 -19.230 1.00 96.44 230 ASP A CA 1
ATOM 1834 C C . ASP A 1 230 ? -7.520 -3.875 -18.869 1.00 96.44 230 ASP A C 1
ATOM 1836 O O . ASP A 1 230 ? -8.152 -4.810 -19.373 1.00 96.44 230 ASP A O 1
ATOM 1840 N N . LEU A 1 231 ? -6.532 -4.063 -17.995 1.00 96.94 231 LEU A N 1
ATOM 1841 C CA . LEU A 1 231 ? -6.179 -5.340 -17.385 1.00 96.94 231 LEU A CA 1
ATOM 1842 C C . LEU A 1 231 ? -7.010 -5.526 -16.115 1.00 96.94 231 LEU A C 1
ATOM 1844 O O . LEU A 1 231 ? -6.803 -4.842 -15.112 1.00 96.94 231 LEU A O 1
ATOM 1848 N N . ARG A 1 232 ? -7.951 -6.467 -16.140 1.00 97.19 232 ARG A N 1
ATOM 1849 C CA . ARG A 1 232 ? -8.746 -6.849 -14.972 1.00 97.19 232 ARG A CA 1
ATOM 1850 C C . ARG A 1 232 ? -8.098 -8.039 -14.269 1.00 97.19 232 ARG A C 1
ATOM 1852 O O . ARG A 1 232 ? -8.055 -9.141 -14.812 1.00 97.19 232 ARG A O 1
ATOM 1859 N N . LEU A 1 233 ? -7.650 -7.801 -13.043 1.00 96.56 233 LEU A N 1
ATOM 1860 C CA . LEU A 1 233 ? -7.094 -8.767 -12.102 1.00 96.56 233 LEU A CA 1
ATOM 1861 C C . LEU A 1 233 ? -8.196 -9.235 -11.153 1.00 96.56 233 LEU A C 1
ATOM 1863 O O . LEU A 1 233 ? -8.960 -8.421 -10.638 1.00 96.56 233 LEU A O 1
ATOM 1867 N N . SER A 1 234 ? -8.281 -10.532 -10.888 1.00 95.44 234 SER A N 1
ATOM 1868 C CA . SER A 1 234 ? -9.201 -11.086 -9.890 1.00 95.44 234 SER A CA 1
ATOM 1869 C C . SER A 1 234 ? -8.569 -12.276 -9.189 1.00 95.44 234 SER A C 1
ATOM 1871 O O . SER A 1 234 ? -7.750 -12.979 -9.771 1.00 95.44 234 SER A O 1
ATOM 1873 N N . SER A 1 235 ? -8.941 -12.513 -7.939 1.00 94.81 235 SER A N 1
ATOM 1874 C CA . SER A 1 235 ? -8.439 -13.644 -7.165 1.00 94.81 235 SER A CA 1
ATOM 1875 C C . SER A 1 235 ? -9.570 -14.227 -6.317 1.00 94.81 235 SER A C 1
ATOM 1877 O O . SER A 1 235 ? -10.416 -13.467 -5.837 1.00 94.81 235 SER A O 1
ATOM 1879 N N . PRO A 1 236 ? -9.625 -15.558 -6.123 1.00 93.00 236 PRO A N 1
ATOM 1880 C CA . PRO A 1 236 ? -10.581 -16.184 -5.210 1.00 93.00 236 PRO A CA 1
ATOM 1881 C C . PRO A 1 236 ? -10.172 -16.055 -3.735 1.00 93.00 236 PRO A C 1
ATOM 1883 O O . PRO A 1 236 ? -10.894 -16.529 -2.872 1.00 93.00 236 PRO A O 1
ATOM 1886 N N . SER A 1 237 ? -9.003 -15.482 -3.450 1.00 94.56 237 SER A N 1
ATOM 1887 C CA . SER A 1 237 ? -8.426 -15.319 -2.114 1.00 94.56 237 SER A CA 1
ATOM 1888 C C . SER A 1 237 ? -7.621 -14.022 -2.045 1.00 94.56 237 SER A C 1
ATOM 1890 O O . SER A 1 237 ? -7.275 -13.444 -3.079 1.00 94.56 237 SER A O 1
ATOM 1892 N N . PHE A 1 238 ? -7.245 -13.600 -0.844 1.00 96.38 238 PHE A N 1
ATOM 1893 C CA . PHE A 1 238 ? -6.317 -12.495 -0.656 1.00 96.38 238 PHE A CA 1
ATOM 1894 C C . PHE A 1 238 ? -4.944 -12.792 -1.292 1.00 96.38 238 PHE A C 1
ATOM 1896 O O . PHE A 1 238 ? -4.390 -13.877 -1.100 1.00 96.38 238 PHE A O 1
ATOM 1903 N N . GLN A 1 239 ? -4.402 -11.831 -2.045 1.00 95.44 239 GLN A N 1
ATOM 1904 C CA . GLN A 1 239 ? -3.040 -11.846 -2.594 1.00 95.44 239 GLN A CA 1
ATOM 1905 C C . GLN A 1 239 ? -2.364 -10.515 -2.260 1.00 95.44 239 GLN A C 1
ATOM 1907 O O . GLN A 1 239 ? -2.888 -9.461 -2.613 1.00 95.44 239 GLN A O 1
ATOM 1912 N N . HIS A 1 240 ? -1.213 -10.566 -1.588 1.00 95.56 240 HIS A N 1
ATOM 1913 C CA . HIS A 1 240 ? -0.482 -9.382 -1.119 1.00 95.56 240 HIS A CA 1
ATOM 1914 C C . HIS A 1 240 ? 0.575 -8.929 -2.126 1.00 95.56 240 HIS A C 1
ATOM 1916 O O . HIS A 1 240 ? 1.386 -9.748 -2.562 1.00 95.56 240 HIS A O 1
ATOM 1922 N N . GLY A 1 241 ? 0.619 -7.631 -2.432 1.00 95.69 241 GLY A N 1
ATOM 1923 C CA . GLY A 1 241 ? 1.708 -7.012 -3.194 1.00 95.69 241 GLY A CA 1
ATOM 1924 C C . GLY A 1 241 ? 1.920 -7.585 -4.600 1.00 95.69 241 GLY A C 1
ATOM 1925 O O . GLY A 1 241 ? 3.061 -7.752 -5.034 1.00 95.69 241 GLY A O 1
ATOM 1926 N N . VAL A 1 242 ? 0.832 -7.900 -5.302 1.00 96.25 242 VAL A N 1
ATOM 1927 C CA . VAL A 1 242 ? 0.831 -8.422 -6.672 1.00 96.25 242 VAL A CA 1
ATOM 1928 C C . VAL A 1 242 ? 1.543 -7.453 -7.613 1.00 96.25 242 VAL A C 1
ATOM 1930 O O . VAL A 1 242 ? 1.197 -6.269 -7.678 1.00 96.25 242 VAL A O 1
ATOM 1933 N N . GLY A 1 243 ? 2.536 -7.975 -8.332 1.00 96.19 243 GLY A N 1
ATOM 1934 C CA . GLY A 1 243 ? 3.349 -7.230 -9.285 1.00 96.19 243 GLY A CA 1
ATOM 1935 C C . GLY A 1 243 ? 2.974 -7.503 -10.728 1.00 96.19 243 GLY A C 1
ATOM 1936 O O . GLY A 1 243 ? 2.781 -8.652 -11.122 1.00 96.19 243 GLY A O 1
ATOM 1937 N N . LEU A 1 244 ? 2.891 -6.433 -11.508 1.00 96.12 244 LEU A N 1
ATOM 1938 C CA . LEU A 1 244 ? 2.739 -6.447 -12.954 1.00 96.12 244 LEU A CA 1
ATOM 1939 C C . LEU A 1 244 ? 4.091 -6.103 -13.573 1.00 96.12 244 LEU A C 1
ATOM 1941 O O . LEU A 1 244 ? 4.528 -4.952 -13.489 1.00 96.12 244 LEU A O 1
ATOM 1945 N N . GLU A 1 245 ? 4.753 -7.097 -14.154 1.00 93.88 245 GLU A N 1
ATOM 1946 C CA . GLU A 1 245 ? 6.006 -6.924 -14.887 1.00 93.88 245 GLU A CA 1
ATOM 1947 C C . GLU A 1 245 ? 5.791 -7.214 -16.369 1.00 93.88 245 GLU A C 1
ATOM 1949 O O . GLU A 1 245 ? 5.026 -8.104 -16.734 1.00 93.88 245 GLU A O 1
ATOM 1954 N N . PHE A 1 246 ? 6.463 -6.444 -17.219 1.00 93.12 246 PHE A N 1
ATOM 1955 C CA . PHE A 1 246 ? 6.367 -6.553 -18.669 1.00 93.12 246 PHE A CA 1
ATOM 1956 C C . PHE A 1 246 ? 7.763 -6.607 -19.270 1.00 93.12 246 PHE A C 1
ATOM 1958 O O . PHE A 1 246 ? 8.671 -5.934 -18.775 1.00 93.12 246 PHE A O 1
ATOM 1965 N N . ASP A 1 247 ? 7.908 -7.364 -20.355 1.00 88.06 247 ASP A N 1
ATOM 1966 C CA . ASP A 1 247 ? 9.192 -7.519 -21.046 1.00 88.06 247 ASP A CA 1
ATOM 1967 C C . ASP A 1 247 ? 9.647 -6.214 -21.721 1.00 88.06 247 ASP A C 1
ATOM 1969 O O . ASP A 1 247 ? 10.841 -5.917 -21.763 1.00 88.06 247 ASP A O 1
ATOM 1973 N N . ASP A 1 248 ? 8.704 -5.395 -22.210 1.00 90.00 248 ASP A N 1
ATOM 1974 C CA . ASP A 1 248 ? 9.010 -4.062 -22.736 1.00 90.00 248 ASP A CA 1
ATOM 1975 C C . ASP A 1 248 ? 9.029 -3.027 -21.589 1.00 90.00 248 ASP A C 1
ATOM 1977 O O . ASP A 1 248 ? 7.979 -2.716 -21.013 1.00 90.00 248 ASP A O 1
ATOM 1981 N N . PRO A 1 249 ? 10.194 -2.429 -21.269 1.00 85.56 249 PRO A N 1
ATOM 1982 C CA . PRO A 1 249 ? 10.332 -1.481 -20.164 1.00 85.56 249 PRO A CA 1
ATOM 1983 C C . PRO A 1 249 ? 9.589 -0.155 -20.386 1.00 85.56 249 PRO A C 1
ATOM 1985 O O . PRO A 1 249 ? 9.477 0.637 -19.451 1.00 85.56 249 PRO A O 1
ATOM 1988 N N . ARG A 1 250 ? 9.093 0.105 -21.603 1.00 90.00 250 ARG A N 1
ATOM 1989 C CA . ARG A 1 250 ? 8.307 1.300 -21.947 1.00 90.00 250 ARG A CA 1
ATOM 1990 C C . ARG A 1 250 ? 6.818 1.129 -21.649 1.00 90.00 250 ARG A C 1
ATOM 1992 O O . ARG A 1 250 ? 6.063 2.092 -21.785 1.00 90.00 250 ARG A O 1
ATOM 1999 N N . VAL A 1 251 ? 6.380 -0.072 -21.263 1.00 93.38 251 VAL A N 1
ATOM 2000 C CA . VAL A 1 251 ? 5.005 -0.297 -20.811 1.00 93.38 251 VAL A CA 1
ATOM 2001 C C . VAL A 1 251 ? 4.787 0.441 -19.495 1.00 93.38 251 VAL A C 1
ATOM 2003 O O . VAL A 1 251 ? 5.559 0.313 -18.546 1.00 93.38 251 VAL A O 1
ATOM 2006 N N . SER A 1 252 ? 3.704 1.208 -19.432 1.00 93.38 252 SER A N 1
ATOM 2007 C CA . SER A 1 252 ? 3.286 1.917 -18.225 1.00 93.38 252 SER A CA 1
ATOM 2008 C C . SER A 1 252 ? 1.959 1.373 -17.720 1.00 93.38 252 SER A C 1
ATOM 2010 O O . SER A 1 252 ? 1.094 0.965 -18.499 1.00 93.38 252 SER A O 1
ATOM 2012 N N . VAL A 1 253 ? 1.797 1.371 -16.397 1.00 96.06 253 VAL A N 1
ATOM 2013 C CA . VAL A 1 253 ? 0.569 0.930 -15.739 1.00 96.06 253 VAL A CA 1
ATOM 2014 C C . VAL A 1 253 ? 0.030 2.003 -14.811 1.00 96.06 253 VAL A C 1
ATOM 2016 O O . VAL A 1 253 ? 0.784 2.713 -14.149 1.00 96.06 253 VAL A O 1
ATOM 2019 N N . SER A 1 254 ? -1.294 2.115 -14.732 1.00 96.50 254 SER A N 1
ATOM 2020 C CA .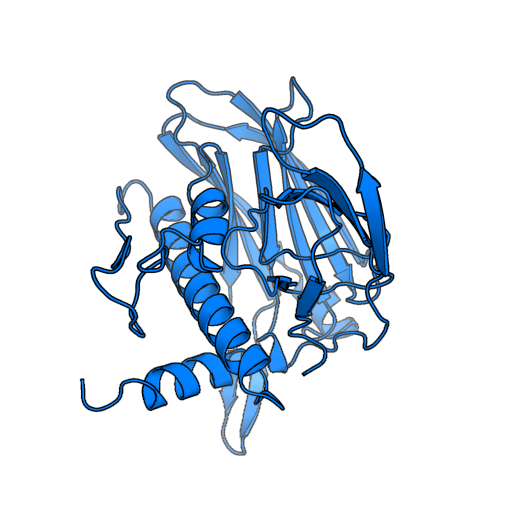 SER A 1 254 ? -1.935 3.079 -13.838 1.00 96.50 254 SER A CA 1
ATOM 2021 C C . SER A 1 254 ? -1.720 2.745 -12.366 1.00 96.50 254 SER A C 1
ATOM 2023 O O . SER A 1 254 ? -1.776 3.648 -11.534 1.00 96.50 254 SER A O 1
ATOM 2025 N N . ASP A 1 255 ? -1.508 1.472 -12.023 1.00 97.31 255 ASP A N 1
ATOM 2026 C CA . ASP A 1 255 ? -1.226 1.022 -10.662 1.00 97.31 255 ASP A CA 1
ATOM 2027 C C . ASP A 1 255 ? -0.468 -0.317 -10.638 1.00 97.31 255 ASP A C 1
ATOM 2029 O O . ASP A 1 255 ? -0.586 -1.110 -11.570 1.00 97.31 255 ASP A O 1
ATOM 2033 N N . ASN A 1 256 ? 0.311 -0.566 -9.583 1.00 97.50 256 ASN A N 1
ATOM 2034 C CA . ASN A 1 256 ? 1.127 -1.778 -9.416 1.00 97.50 256 ASN A CA 1
ATOM 2035 C C . ASN A 1 256 ? 1.417 -2.050 -7.925 1.00 97.50 256 ASN A C 1
ATOM 2037 O O . ASN A 1 256 ? 1.123 -1.199 -7.090 1.00 97.50 256 ASN A O 1
ATOM 2041 N N . ALA A 1 257 ? 1.997 -3.198 -7.560 1.00 96.69 257 ALA A N 1
ATOM 2042 C CA . ALA A 1 257 ? 2.201 -3.605 -6.161 1.00 96.69 257 ALA A CA 1
ATOM 2043 C C . ALA A 1 257 ? 0.888 -3.543 -5.362 1.00 96.69 257 ALA A C 1
ATOM 2045 O O . ALA A 1 257 ? 0.748 -2.777 -4.404 1.00 96.69 257 ALA A O 1
ATOM 2046 N N . LEU A 1 258 ? -0.106 -4.282 -5.854 1.00 95.06 258 LEU A N 1
ATOM 2047 C CA . LEU A 1 258 ? -1.503 -4.222 -5.430 1.00 95.06 258 LEU A CA 1
ATOM 2048 C C . LEU A 1 258 ? -1.867 -5.378 -4.510 1.00 95.06 258 LEU A C 1
ATOM 2050 O O . LEU A 1 258 ? -1.470 -6.513 -4.753 1.00 95.06 258 LEU A O 1
ATOM 2054 N N . A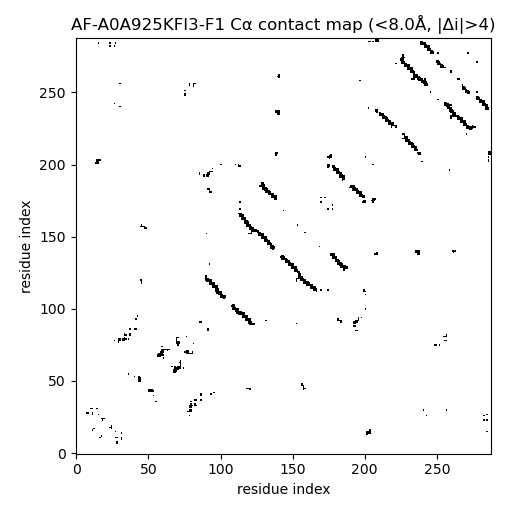SP A 1 259 ? -2.733 -5.113 -3.543 1.00 96.56 259 ASP A N 1
ATOM 2055 C CA . ASP A 1 259 ? -3.426 -6.182 -2.838 1.00 96.56 259 ASP A CA 1
ATOM 2056 C C . ASP A 1 259 ? -4.712 -6.547 -3.590 1.00 96.56 259 ASP A C 1
ATOM 2058 O O . ASP A 1 259 ? -5.508 -5.674 -3.957 1.00 96.56 259 ASP A O 1
ATOM 2062 N N . LEU A 1 260 ? -4.921 -7.841 -3.835 1.00 96.50 260 LEU A N 1
ATOM 2063 C CA . LEU A 1 260 ? -6.165 -8.367 -4.396 1.00 96.50 260 LEU A CA 1
ATOM 2064 C C . LEU A 1 260 ? -6.971 -9.012 -3.277 1.00 96.50 260 LEU A C 1
ATOM 2066 O O . LEU A 1 260 ? -6.460 -9.873 -2.567 1.00 96.50 260 LEU A O 1
ATOM 2070 N N . PHE A 1 261 ? -8.236 -8.625 -3.148 1.00 95.81 261 PHE A N 1
ATOM 2071 C CA . PHE A 1 261 ? -9.170 -9.221 -2.197 1.00 95.81 261 PHE A CA 1
ATOM 2072 C C . PHE A 1 261 ? -10.076 -10.227 -2.914 1.00 95.81 261 PHE A C 1
ATOM 2074 O O . PHE A 1 261 ? -10.366 -10.085 -4.106 1.00 95.81 261 PHE A O 1
ATOM 2081 N N . ALA A 1 262 ? -10.499 -11.265 -2.193 1.00 93.56 262 ALA A N 1
ATOM 2082 C CA . ALA A 1 262 ? -11.326 -12.330 -2.745 1.00 93.56 262 ALA A CA 1
ATOM 2083 C C . ALA A 1 262 ? -12.620 -11.767 -3.355 1.00 93.56 262 ALA A C 1
ATOM 2085 O O . ALA A 1 262 ? -13.333 -11.004 -2.711 1.00 93.56 262 ALA A O 1
ATOM 2086 N N . GLY A 1 263 ? -12.913 -12.125 -4.608 1.00 87.94 263 GLY A N 1
ATOM 2087 C CA . GLY A 1 263 ? -14.144 -11.700 -5.287 1.00 87.94 263 GLY A CA 1
ATOM 2088 C C . GLY A 1 263 ? -14.196 -10.220 -5.693 1.00 87.94 263 GLY A C 1
ATOM 2089 O O . GLY A 1 263 ? -15.170 -9.805 -6.318 1.00 87.94 263 GLY A O 1
ATOM 2090 N N . GLU A 1 264 ? -13.149 -9.434 -5.421 1.00 94.06 264 GLU A N 1
ATOM 2091 C CA . GLU A 1 264 ? -13.081 -8.010 -5.755 1.00 94.06 264 GLU A CA 1
ATOM 2092 C C . GLU A 1 264 ? -12.068 -7.749 -6.882 1.00 94.06 264 GLU A C 1
ATOM 2094 O O . GLU A 1 264 ? -10.863 -7.639 -6.640 1.00 94.06 264 GLU A O 1
ATOM 2099 N N . PRO A 1 265 ? -12.525 -7.649 -8.141 1.00 94.81 265 PRO A N 1
ATOM 2100 C CA . PRO A 1 265 ? -11.638 -7.421 -9.269 1.00 94.81 265 PRO A CA 1
ATOM 2101 C C . PRO A 1 265 ? -11.042 -6.007 -9.239 1.00 94.81 265 PRO A C 1
ATOM 2103 O O . PRO A 1 265 ? -11.738 -5.021 -8.988 1.00 94.81 265 PRO A O 1
ATOM 2106 N N . ARG A 1 266 ? -9.759 -5.897 -9.584 1.00 95.62 266 ARG A N 1
ATOM 2107 C CA . ARG A 1 266 ? -9.054 -4.625 -9.790 1.00 95.62 266 ARG A CA 1
ATOM 2108 C C . ARG A 1 266 ? -8.786 -4.424 -11.270 1.00 95.62 266 ARG A C 1
ATOM 2110 O O . ARG A 1 266 ? -8.390 -5.359 -11.957 1.00 95.62 266 ARG A O 1
ATOM 2117 N N . VAL A 1 267 ? -9.008 -3.211 -11.762 1.00 96.81 267 VAL A N 1
ATOM 2118 C CA . VAL A 1 267 ? -8.711 -2.847 -13.150 1.00 96.81 267 VAL A CA 1
ATOM 2119 C C . VAL A 1 267 ? -7.517 -1.910 -13.158 1.00 96.81 267 VAL A C 1
ATOM 2121 O O . VAL A 1 267 ? -7.531 -0.884 -12.482 1.00 96.81 267 VAL A O 1
ATOM 2124 N N . VAL A 1 268 ? -6.499 -2.273 -13.927 1.00 97.00 268 VAL A N 1
ATOM 2125 C CA . VAL A 1 268 ? -5.297 -1.477 -14.155 1.00 97.00 268 VAL A CA 1
ATOM 2126 C C . VAL A 1 268 ? -5.250 -1.109 -15.628 1.00 97.00 268 VAL A C 1
ATOM 2128 O O . VAL A 1 268 ? -5.375 -1.975 -16.492 1.00 97.00 268 VAL A O 1
ATOM 2131 N N . ARG A 1 269 ? -5.070 0.175 -15.926 1.00 96.56 269 ARG A N 1
ATOM 2132 C CA . ARG A 1 269 ? -4.840 0.627 -17.294 1.00 96.56 269 ARG A CA 1
ATOM 2133 C C . ARG A 1 269 ? -3.387 0.386 -17.665 1.00 96.56 269 ARG A C 1
ATOM 2135 O O . ARG A 1 269 ? -2.500 0.813 -16.933 1.00 96.56 269 ARG A O 1
ATOM 2142 N N . VAL A 1 270 ? -3.171 -0.273 -18.793 1.00 95.81 270 VAL A N 1
ATOM 2143 C CA . VAL A 1 270 ? -1.859 -0.603 -19.350 1.00 95.81 270 VAL A CA 1
ATOM 2144 C C . VAL A 1 270 ? -1.711 0.130 -20.677 1.00 95.81 270 VAL A C 1
ATOM 2146 O O . VAL A 1 270 ? -2.594 0.031 -21.531 1.00 95.81 270 VAL A O 1
ATOM 2149 N N . THR A 1 271 ? -0.602 0.842 -20.853 1.00 94.31 271 THR A N 1
ATOM 2150 C CA . THR A 1 271 ? -0.277 1.563 -22.089 1.00 94.31 271 THR A CA 1
ATOM 2151 C C . THR A 1 271 ? 1.072 1.085 -22.603 1.00 94.31 271 THR A C 1
ATOM 2153 O O . THR A 1 271 ? 2.047 1.075 -21.848 1.00 94.31 271 THR A O 1
ATOM 2156 N N . ALA A 1 272 ? 1.133 0.712 -23.881 1.00 93.38 272 ALA A N 1
ATOM 2157 C CA . ALA A 1 272 ? 2.348 0.248 -24.544 1.00 93.38 272 ALA A CA 1
ATOM 2158 C C . ALA A 1 272 ? 2.605 1.041 -25.839 1.00 93.38 272 ALA A C 1
ATOM 2160 O O . ALA A 1 272 ? 1.656 1.536 -26.452 1.00 93.38 272 ALA A O 1
ATOM 2161 N N . PRO A 1 273 ? 3.869 1.148 -26.289 1.00 90.88 273 PRO A N 1
ATOM 2162 C CA . PRO A 1 273 ? 4.201 1.833 -27.539 1.00 90.88 273 PRO A CA 1
ATOM 2163 C C . PRO A 1 273 ? 3.688 1.096 -28.789 1.00 90.88 273 PRO A C 1
ATOM 2165 O O . PRO A 1 273 ? 3.394 1.735 -29.796 1.00 90.88 273 PRO A O 1
ATOM 2168 N N . GLY A 1 274 ? 3.579 -0.236 -28.737 1.00 88.38 274 GLY A N 1
ATOM 2169 C CA . GLY A 1 274 ? 3.038 -1.067 -29.818 1.00 88.38 274 GLY A CA 1
ATOM 2170 C C . GLY A 1 274 ? 1.525 -1.278 -29.719 1.00 88.38 274 GLY A C 1
ATOM 2171 O O . GLY A 1 274 ? 0.924 -1.042 -28.673 1.00 88.38 274 GLY A O 1
ATOM 2172 N N . SER A 1 275 ? 0.908 -1.738 -30.811 1.00 84.50 275 SER A N 1
ATOM 2173 C CA . SER A 1 275 ? -0.510 -2.136 -30.868 1.00 84.50 275 SER A CA 1
ATOM 2174 C C . SER A 1 275 ? -0.764 -3.573 -30.400 1.00 84.50 275 SER A C 1
ATOM 2176 O O . SER A 1 275 ? -1.917 -3.953 -30.199 1.00 84.50 275 SER A O 1
ATOM 2178 N N . GLU A 1 276 ? 0.292 -4.367 -30.238 1.00 88.25 276 GLU A N 1
ATOM 2179 C CA . GLU A 1 276 ? 0.223 -5.734 -29.728 1.00 88.25 276 GLU A CA 1
ATOM 2180 C C . GLU A 1 276 ? 0.112 -5.759 -28.204 1.00 88.25 276 GLU A C 1
ATOM 2182 O O . GLU A 1 276 ? 0.638 -4.890 -27.506 1.00 88.25 276 GLU A O 1
ATOM 2187 N N . LEU A 1 277 ? -0.588 -6.770 -27.691 1.00 87.69 277 LEU A N 1
ATOM 2188 C CA . LEU A 1 277 ? -0.788 -6.944 -26.259 1.00 87.69 277 LEU A CA 1
ATOM 2189 C C . LEU A 1 277 ? 0.552 -7.310 -25.594 1.00 87.69 277 LEU A C 1
ATOM 2191 O O . LEU A 1 277 ? 1.161 -8.304 -25.991 1.00 87.69 277 LEU A O 1
ATOM 2195 N N . PRO A 1 278 ? 1.023 -6.542 -24.595 1.00 90.38 278 PRO A N 1
ATOM 2196 C CA . PRO A 1 278 ? 2.329 -6.780 -23.997 1.00 90.38 278 PRO A CA 1
ATOM 2197 C C . PRO A 1 278 ? 2.339 -8.068 -23.165 1.00 90.38 278 PRO A C 1
ATOM 2199 O O . PRO A 1 278 ? 1.363 -8.395 -22.484 1.00 90.38 278 PRO A O 1
ATOM 2202 N N . VAL A 1 279 ? 3.469 -8.774 -23.176 1.00 92.38 279 VAL A N 1
ATOM 2203 C CA . VAL A 1 279 ? 3.667 -9.990 -22.377 1.00 92.38 279 VAL A CA 1
ATOM 2204 C C . VAL A 1 279 ? 3.745 -9.615 -20.897 1.00 92.38 279 VAL A C 1
ATOM 2206 O O . VAL A 1 279 ? 4.615 -8.847 -20.490 1.00 92.38 279 VAL A O 1
ATOM 2209 N N . LEU A 1 280 ? 2.805 -10.135 -20.103 1.00 94.12 280 LEU A N 1
ATOM 2210 C CA . LEU A 1 280 ? 2.702 -9.900 -18.663 1.00 94.12 280 LEU A CA 1
ATOM 2211 C C . LEU A 1 280 ? 3.288 -11.076 -17.881 1.00 94.12 280 LEU A C 1
ATOM 2213 O O . LEU A 1 280 ? 2.814 -12.206 -18.002 1.00 94.12 280 LEU A O 1
ATOM 2217 N N . VAL A 1 281 ? 4.205 -10.770 -16.969 1.0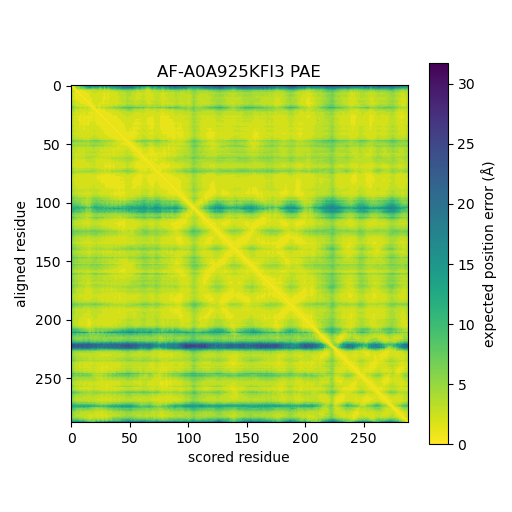0 93.56 281 VAL A N 1
ATOM 2218 C CA . VAL A 1 281 ? 4.633 -11.655 -15.886 1.00 93.56 281 VAL A CA 1
ATOM 2219 C C . VAL A 1 281 ? 3.974 -11.190 -14.589 1.00 93.56 281 VAL A C 1
ATOM 2221 O O . VAL A 1 281 ? 4.217 -10.086 -14.098 1.00 93.56 281 VAL A O 1
ATOM 2224 N N . LEU A 1 282 ? 3.114 -12.039 -14.023 1.00 93.50 282 LEU A N 1
ATOM 2225 C CA . LEU A 1 282 ? 2.439 -11.755 -12.759 1.00 93.50 282 LEU A CA 1
ATOM 2226 C C . LEU A 1 282 ? 3.298 -12.233 -11.582 1.00 93.50 282 LEU A C 1
ATOM 2228 O O . LEU A 1 282 ? 3.531 -13.431 -11.423 1.00 93.50 282 LEU A O 1
ATOM 2232 N N . ARG A 1 283 ? 3.737 -11.310 -10.724 1.00 93.75 283 ARG A N 1
ATOM 2233 C CA . ARG A 1 283 ? 4.488 -11.632 -9.502 1.00 93.75 283 ARG A CA 1
ATOM 2234 C C . ARG A 1 283 ? 3.537 -11.786 -8.321 1.00 93.75 283 ARG A C 1
ATOM 2236 O O . ARG A 1 283 ? 2.809 -10.854 -7.983 1.00 93.75 283 ARG A O 1
ATOM 2243 N N . LEU A 1 284 ? 3.566 -12.952 -7.676 1.00 92.19 284 LEU A N 1
ATOM 2244 C CA . LEU A 1 284 ? 2.736 -13.286 -6.515 1.00 92.19 284 LEU A CA 1
ATOM 2245 C C . LEU A 1 284 ? 3.622 -13.574 -5.286 1.00 92.19 284 LEU A C 1
ATOM 2247 O O . LEU A 1 284 ? 4.018 -14.720 -5.081 1.00 92.19 284 LEU A O 1
ATOM 2251 N N . PRO A 1 285 ? 3.914 -12.566 -4.436 1.00 88.69 285 PRO A N 1
ATOM 2252 C CA . PRO A 1 285 ? 4.774 -12.707 -3.251 1.00 88.69 285 PRO A CA 1
ATOM 2253 C C . PRO A 1 285 ? 4.379 -13.809 -2.259 1.00 88.69 285 PRO A C 1
ATOM 2255 O O . PRO A 1 285 ? 5.218 -14.296 -1.505 1.00 88.69 285 PRO A O 1
ATOM 2258 N N . GLY A 1 286 ? 3.098 -14.186 -2.221 1.00 83.12 286 GLY A N 1
ATOM 2259 C CA . GLY A 1 286 ? 2.593 -15.250 -1.351 1.00 83.12 286 GLY A CA 1
ATOM 2260 C C . GLY A 1 286 ? 2.791 -16.670 -1.892 1.00 83.12 286 GLY A C 1
ATOM 2261 O O . GLY A 1 286 ? 2.542 -17.628 -1.163 1.00 83.12 286 GLY A O 1
ATOM 2262 N N . GLN A 1 287 ? 3.217 -16.816 -3.150 1.00 81.88 287 GLN A N 1
ATOM 2263 C CA . GLN A 1 287 ? 3.375 -18.103 -3.847 1.00 81.88 287 GLN A CA 1
ATOM 2264 C C . GLN A 1 287 ? 4.843 -18.465 -4.106 1.00 81.88 287 GLN A C 1
ATOM 2266 O O . GLN A 1 287 ? 5.134 -19.313 -4.945 1.00 81.88 287 GLN A O 1
ATOM 2271 N N . VAL A 1 288 ? 5.736 -17.799 -3.375 1.00 71.19 288 VAL A N 1
ATOM 2272 C CA . VAL A 1 288 ? 7.189 -17.974 -3.401 1.00 71.19 288 VAL A CA 1
ATOM 2273 C C . VAL A 1 288 ? 7.611 -19.205 -2.609 1.00 71.19 288 VAL A C 1
ATOM 2275 O O . VAL A 1 288 ? 7.061 -19.414 -1.494 1.00 71.19 288 VAL A O 1
#

Mean predicted aligned error: 4.14 Å

Radius of gyration: 19.4 Å; Cα contacts (8 Å, |Δi|>4): 614; chains: 1; bounding box: 51×45×55 Å

Foldseek 3Di:
DVCQVVVLVVQLVQFFPDDPDPVLSQQSSLLSLLVVLLVVLLVLLQPPPVRDDDDDPDDEDCDQDDDSHQAYNVRFGGQNVLSVCFSPQQKEKDKDWDWDWDQDPPRDIDFPTFKIWIKIGHQAQDKFKKKKKKFKAFQLQHTQDIDIDIDIHDHRDMDTDDIDGGCVVCVVQPLLGIKMKMWIAGPPPRHTRHIDIDRRHRLNSRPHDPFDKDWDWDWDDDDDQWTKIWIKIATSGWFFQKAKDFPDSQKDKPHGRDIHHHPDIDIIMITDNHRDDTDTDIRTSNND

Solvent-accessible surface area (backbone atoms only — not comparable to full-atom values): 15788 Å² total; per-residue (Å²): 119,98,51,61,67,59,52,50,50,53,58,26,53,70,38,37,62,79,53,90,47,70,68,53,42,54,49,47,42,34,47,42,52,21,49,56,50,43,58,50,45,46,48,38,51,58,42,40,85,84,34,88,76,80,84,76,78,35,63,60,45,95,51,94,70,96,69,62,40,23,21,46,53,87,64,44,73,39,41,30,40,49,42,46,60,55,65,64,29,57,44,29,46,47,75,45,78,37,67,50,76,48,74,46,89,92,74,43,77,44,72,56,43,36,35,37,38,38,32,40,35,20,68,40,92,60,67,46,55,28,36,41,36,40,38,36,23,35,36,64,45,53,76,78,47,71,53,68,48,81,42,73,42,45,47,69,35,42,45,80,77,47,73,46,79,39,44,78,59,34,73,73,70,34,45,39,35,39,38,38,40,38,41,27,23,34,61,88,79,64,46,79,56,25,70,37,81,46,67,52,50,48,64,58,64,39,65,47,57,80,72,71,69,47,78,47,81,41,83,48,92,52,92,71,85,39,27,27,30,42,39,36,39,34,22,75,24,37,42,57,52,32,32,78,42,54,85,57,79,75,52,46,63,76,62,52,51,38,72,37,42,35,83,47,68,47,76,30,46,38,37,35,72,47,78,67,85,76,62,75,49,79,42,52,67,61,71,93

Nearest PDB structures (foldseek):
  6byi-assembly1_A  TM=9.117E-01  e=7.373E-24  Xanthomonas citri pv. citri str. 306
  6byg-assembly1_B  TM=9.114E-01  e=3.911E-23  Xanthomonas citri pv. citri str. 306
  6byc-assembly1_A  TM=9.172E-01  e=6.565E-23  Xanthomonas citri pv. citri str. 306
  6byg-assembly1_A  TM=9.123E-01  e=2.466E-22  Xanthomonas citri pv. citri str. 306
  6bye-assembly1_B  TM=8.783E-01  e=7.802E-23  Xanthomonas citri pv. citri str. 306